Protein AF-A0A352Q6V9-F1 (afdb_monomer)

pLDDT: mean 79.34, std 22.6, range [35.53, 98.69]

Structure (mmCIF, N/CA/C/O backbone):
data_AF-A0A352Q6V9-F1
#
_entry.id   AF-A0A352Q6V9-F1
#
loop_
_atom_site.group_PDB
_atom_site.id
_atom_site.type_symbol
_atom_site.label_atom_id
_atom_site.label_alt_id
_atom_site.label_comp_id
_atom_site.label_asym_id
_atom_site.label_entity_id
_atom_site.label_seq_id
_atom_site.pdbx_PDB_ins_code
_atom_site.Cartn_x
_atom_site.Cartn_y
_atom_site.Cartn_z
_atom_site.occupancy
_atom_site.B_iso_or_equiv
_atom_site.auth_seq_id
_atom_site.auth_comp_id
_atom_site.auth_asym_id
_atom_site.auth_atom_id
_atom_site.pdbx_PDB_model_num
ATOM 1 N N . MET A 1 1 ? 81.976 0.321 23.998 1.00 36.03 1 MET A N 1
ATOM 2 C CA . MET A 1 1 ? 81.593 1.748 23.867 1.00 36.03 1 MET A CA 1
ATOM 3 C C . MET A 1 1 ? 81.139 1.973 22.433 1.00 36.03 1 MET A C 1
ATOM 5 O O . MET A 1 1 ? 81.875 1.582 21.551 1.00 36.03 1 MET A O 1
ATOM 9 N N . SER A 1 2 ? 79.978 2.522 22.098 1.00 38.28 2 SER A N 1
ATOM 10 C CA . SER A 1 2 ? 78.849 3.008 22.889 1.00 38.28 2 SER A CA 1
ATOM 11 C C . SER A 1 2 ? 77.651 3.134 21.937 1.00 38.28 2 SER A C 1
ATOM 13 O O . SER A 1 2 ? 77.788 3.653 20.833 1.00 38.28 2 SER A O 1
ATOM 15 N N . ARG A 1 3 ? 76.483 2.669 22.390 1.00 48.47 3 ARG A N 1
ATOM 16 C CA . ARG A 1 3 ? 75.165 3.081 21.906 1.00 48.47 3 ARG A CA 1
ATOM 17 C C . ARG A 1 3 ? 74.875 4.433 22.556 1.00 48.47 3 ARG A C 1
ATOM 19 O O . ARG A 1 3 ? 74.688 4.448 23.768 1.00 48.47 3 ARG A O 1
ATOM 26 N N . ARG A 1 4 ? 74.846 5.524 21.786 1.00 50.25 4 ARG A N 1
ATOM 27 C CA . ARG A 1 4 ? 74.126 6.790 22.060 1.00 50.25 4 ARG A CA 1
ATOM 28 C C . ARG A 1 4 ? 74.668 7.870 21.134 1.00 50.25 4 ARG A C 1
ATOM 30 O O . ARG A 1 4 ? 75.854 8.169 21.205 1.00 50.25 4 ARG A O 1
ATOM 37 N N . THR A 1 5 ? 73.762 8.452 20.351 1.00 43.12 5 THR A N 1
ATOM 38 C CA . THR A 1 5 ? 73.758 9.812 19.772 1.00 43.12 5 THR A CA 1
ATOM 39 C C . THR A 1 5 ? 73.339 9.731 18.310 1.00 43.12 5 THR A C 1
ATOM 41 O O . THR A 1 5 ? 74.173 9.504 17.451 1.00 43.12 5 THR A O 1
ATOM 44 N N . ILE A 1 6 ? 72.032 9.835 18.066 1.00 41.12 6 ILE A N 1
ATOM 45 C CA . ILE A 1 6 ? 71.367 10.670 17.045 1.00 41.12 6 ILE A CA 1
ATOM 46 C C . ILE A 1 6 ? 69.868 10.527 17.364 1.00 41.12 6 ILE A C 1
ATOM 48 O O . ILE A 1 6 ? 69.114 9.757 16.787 1.00 41.12 6 ILE A O 1
ATOM 52 N N . MET A 1 7 ? 69.474 11.189 18.447 1.00 42.22 7 MET A N 1
ATOM 53 C CA . MET A 1 7 ? 68.083 11.455 18.805 1.00 42.22 7 MET A CA 1
ATOM 54 C C . MET A 1 7 ? 68.130 12.809 19.502 1.00 42.22 7 MET A C 1
ATOM 56 O O . MET A 1 7 ? 68.281 12.886 20.718 1.00 42.22 7 MET A O 1
ATOM 60 N N . ARG A 1 8 ? 68.218 13.860 18.678 1.00 37.97 8 ARG A N 1
ATOM 61 C CA . ARG A 1 8 ? 68.018 15.282 19.005 1.00 37.97 8 ARG A CA 1
ATOM 62 C C . ARG A 1 8 ? 68.275 16.113 17.748 1.00 37.97 8 ARG A C 1
ATOM 64 O O . ARG A 1 8 ? 69.380 16.581 17.510 1.00 37.97 8 ARG A O 1
ATOM 71 N N . GLY A 1 9 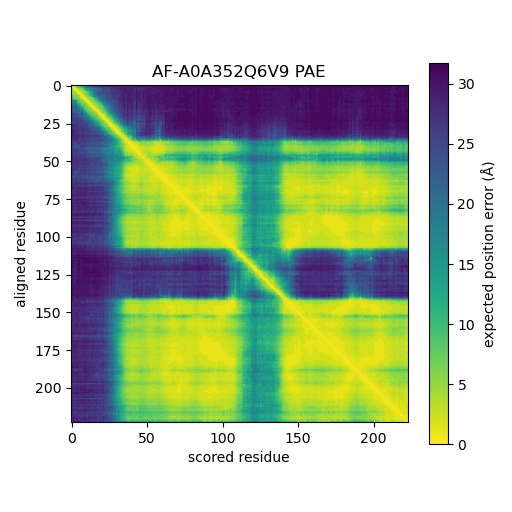? 67.236 16.263 16.939 1.00 37.53 9 GLY A N 1
ATOM 72 C CA . GLY A 1 9 ? 67.223 17.195 15.820 1.00 37.53 9 GLY A CA 1
ATOM 73 C C . GLY A 1 9 ? 65.832 17.274 15.208 1.00 37.53 9 GLY A C 1
ATOM 74 O O . GLY A 1 9 ? 65.497 16.445 14.376 1.00 37.53 9 GLY A O 1
ATOM 75 N N . GLY A 1 10 ? 65.039 18.261 15.634 1.00 39.72 10 GLY A N 1
ATOM 76 C CA . GLY A 1 10 ? 63.943 18.789 14.814 1.00 39.72 10 GLY A CA 1
ATOM 77 C C . GLY A 1 10 ? 62.522 18.356 15.168 1.00 39.72 10 GLY A C 1
ATOM 78 O O . GLY A 1 10 ? 61.812 17.809 14.335 1.00 39.72 10 GLY A O 1
ATOM 79 N N . LEU A 1 11 ? 62.069 18.680 16.377 1.00 42.47 11 LEU A N 1
ATOM 80 C CA . LEU A 1 11 ? 60.650 18.770 16.719 1.00 42.47 11 LEU A CA 1
ATOM 81 C C . LEU A 1 11 ? 60.055 20.027 16.036 1.00 42.47 11 LEU A C 1
ATOM 83 O O . LEU A 1 11 ? 59.968 21.068 16.677 1.00 42.47 11 LEU A O 1
ATOM 87 N N . ALA A 1 12 ? 59.754 19.986 14.727 1.00 42.16 12 ALA A N 1
ATOM 88 C CA . ALA A 1 12 ? 59.210 21.159 14.011 1.00 42.16 12 ALA A CA 1
ATOM 89 C C . ALA A 1 12 ? 58.399 20.885 12.718 1.00 42.16 12 ALA A C 1
ATOM 91 O O . ALA A 1 12 ? 58.269 21.793 11.904 1.00 42.16 12 ALA A O 1
ATOM 92 N N . SER A 1 13 ? 57.812 19.695 12.518 1.00 38.69 13 SER A N 1
ATOM 93 C CA . SER A 1 13 ? 56.973 19.439 11.322 1.00 38.69 13 SER A CA 1
ATOM 94 C C . SER A 1 13 ? 55.780 18.507 11.576 1.00 38.69 13 SER A C 1
ATOM 96 O O . SER A 1 13 ? 55.512 17.614 10.781 1.00 38.69 13 SER A O 1
ATOM 98 N N . ALA A 1 14 ? 55.058 18.680 12.686 1.00 39.16 14 ALA A N 1
ATOM 99 C CA . ALA A 1 14 ? 53.859 17.884 12.999 1.00 39.16 14 ALA A CA 1
ATOM 100 C C . ALA A 1 14 ? 52.54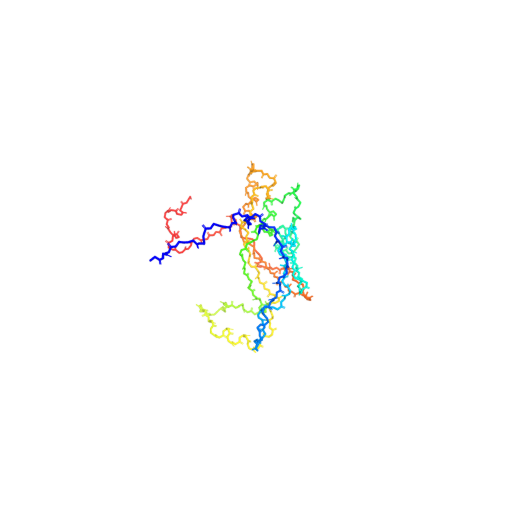1 18.678 12.897 1.00 39.16 14 ALA A C 1
ATOM 102 O O . ALA A 1 14 ? 51.534 18.262 13.458 1.00 39.16 14 ALA A O 1
ATOM 103 N N . ALA A 1 15 ? 52.529 19.815 12.190 1.00 37.78 15 ALA A N 1
ATOM 104 C CA . ALA A 1 15 ? 51.354 20.692 12.106 1.00 37.78 15 ALA A CA 1
ATOM 105 C C . ALA A 1 15 ? 50.881 21.020 10.676 1.00 37.78 15 ALA A C 1
ATOM 107 O O . ALA A 1 15 ? 50.011 21.869 10.518 1.00 37.78 15 ALA A O 1
ATOM 108 N N . THR A 1 16 ? 51.388 20.345 9.634 1.00 38.97 16 THR A N 1
ATOM 109 C CA . THR A 1 16 ? 51.028 20.682 8.236 1.00 38.97 16 THR A CA 1
ATOM 110 C C . THR A 1 16 ? 50.460 19.527 7.409 1.00 38.97 16 THR A C 1
ATOM 112 O O . THR A 1 16 ? 50.255 19.691 6.215 1.00 38.97 16 THR A O 1
ATOM 115 N N . PHE A 1 17 ? 50.148 18.373 8.010 1.00 36.56 17 PHE A N 1
ATOM 116 C CA . PHE A 1 17 ? 49.581 17.232 7.266 1.00 36.56 17 PHE A CA 1
ATOM 117 C C . PHE A 1 17 ? 48.063 17.034 7.403 1.00 36.56 17 PHE A C 1
ATOM 119 O O . PHE A 1 17 ? 47.526 16.108 6.808 1.00 36.56 17 PHE A O 1
ATOM 126 N N . PHE A 1 18 ? 47.347 17.922 8.102 1.00 38.81 18 PHE A N 1
ATOM 127 C CA . PHE A 1 18 ? 45.874 17.900 8.144 1.00 38.81 18 PHE A CA 1
ATOM 128 C C . PHE A 1 18 ? 45.197 18.845 7.135 1.00 38.81 18 PHE A C 1
ATOM 130 O O . PHE A 1 18 ? 43.983 19.016 7.173 1.00 38.81 18 PHE A O 1
ATOM 137 N N . ALA A 1 19 ? 45.953 19.428 6.200 1.00 43.72 19 ALA A N 1
ATOM 138 C CA . ALA A 1 19 ? 45.426 20.325 5.172 1.00 43.72 19 ALA A CA 1
ATOM 139 C C . ALA A 1 19 ? 45.994 19.984 3.784 1.00 43.72 19 ALA A C 1
ATOM 141 O O . ALA A 1 19 ? 46.747 20.752 3.195 1.00 43.72 19 ALA A O 1
ATOM 142 N N . ALA A 1 20 ? 45.640 18.808 3.267 1.00 35.97 20 ALA A N 1
ATOM 143 C CA . ALA A 1 20 ? 45.712 18.511 1.839 1.00 35.97 20 ALA A CA 1
ATOM 144 C C . ALA A 1 20 ? 44.618 17.497 1.486 1.00 35.97 20 ALA A C 1
ATOM 146 O O . ALA A 1 20 ? 44.856 16.310 1.283 1.00 35.97 20 ALA A O 1
ATOM 147 N N . SER A 1 21 ? 43.384 17.990 1.439 1.00 46.38 21 SER A N 1
ATOM 148 C CA . SER A 1 21 ? 42.348 17.433 0.581 1.00 46.38 21 SER A CA 1
ATOM 149 C C . SER A 1 21 ? 42.869 17.444 -0.858 1.00 46.38 21 SER A C 1
ATOM 151 O O . SER A 1 21 ? 42.924 18.507 -1.476 1.00 46.38 21 SER A O 1
ATOM 153 N N . ASN A 1 22 ? 43.274 16.288 -1.380 1.00 35.53 22 ASN A N 1
ATOM 154 C CA . ASN A 1 22 ? 43.480 16.117 -2.812 1.00 35.53 22 ASN A CA 1
ATOM 155 C C . ASN A 1 22 ? 42.331 15.253 -3.359 1.00 35.53 22 ASN A C 1
ATOM 157 O O . ASN A 1 22 ? 42.179 14.112 -2.915 1.00 35.53 22 ASN A O 1
ATOM 161 N N . PRO A 1 23 ? 41.487 15.783 -4.262 1.00 49.66 23 PRO A N 1
ATOM 162 C CA . PRO A 1 23 ? 40.476 14.999 -4.951 1.00 49.66 23 PRO A CA 1
ATOM 163 C C . PRO A 1 23 ? 41.143 14.146 -6.044 1.00 49.66 23 PRO A C 1
ATOM 165 O O . PRO A 1 23 ? 42.247 14.442 -6.491 1.00 49.66 23 PRO A O 1
ATOM 168 N N . ALA A 1 24 ? 40.430 13.118 -6.500 1.00 45.59 24 ALA A N 1
ATOM 169 C CA . ALA A 1 24 ? 40.740 12.292 -7.669 1.00 45.59 24 ALA A CA 1
ATOM 170 C C . ALA A 1 24 ? 41.883 11.264 -7.534 1.00 45.59 24 ALA A C 1
ATOM 172 O O . ALA A 1 24 ? 43.005 11.489 -7.969 1.00 45.59 24 ALA A O 1
ATOM 173 N N . ILE A 1 25 ? 41.513 10.049 -7.112 1.00 40.66 25 ILE A N 1
ATOM 174 C CA . ILE A 1 25 ? 41.776 8.844 -7.918 1.00 40.66 25 ILE A CA 1
ATOM 175 C C . ILE A 1 25 ? 40.479 8.022 -7.942 1.00 40.66 25 ILE A C 1
ATOM 177 O O . ILE A 1 25 ? 40.333 7.018 -7.252 1.00 40.66 25 ILE A O 1
ATOM 181 N N . ALA A 1 26 ? 39.513 8.462 -8.751 1.00 45.88 26 ALA A N 1
ATOM 182 C CA . ALA A 1 26 ? 38.504 7.571 -9.322 1.00 45.88 26 ALA A CA 1
ATOM 183 C C . ALA A 1 26 ? 39.179 6.792 -10.466 1.00 45.88 26 ALA A C 1
ATOM 185 O O . ALA A 1 26 ? 38.966 7.045 -11.645 1.00 45.88 26 ALA A O 1
ATOM 186 N N . GLY A 1 27 ? 40.114 5.919 -10.102 1.00 42.06 27 GLY A N 1
ATOM 187 C CA . GLY A 1 27 ? 40.795 5.010 -11.014 1.00 42.06 27 GLY A CA 1
ATOM 188 C C . GLY A 1 27 ? 40.267 3.612 -10.763 1.00 42.06 27 GLY A C 1
ATOM 189 O O . GLY A 1 27 ? 40.911 2.834 -10.064 1.00 42.06 27 GLY A O 1
ATOM 190 N N . GLY A 1 28 ? 39.069 3.320 -11.272 1.00 43.66 28 GLY A N 1
ATOM 191 C CA . GLY A 1 28 ? 38.490 1.983 -11.203 1.00 43.66 28 GLY A CA 1
ATOM 192 C C . GLY A 1 28 ? 39.448 0.959 -11.811 1.00 43.66 28 GLY A C 1
ATOM 193 O O . GLY A 1 28 ? 39.923 1.120 -12.938 1.00 43.66 28 GLY A O 1
ATOM 194 N N . PHE A 1 29 ? 39.752 -0.095 -11.057 1.00 43.00 29 PHE A N 1
ATOM 195 C CA . PHE A 1 29 ? 40.425 -1.277 -11.581 1.00 43.00 29 PHE A CA 1
ATOM 196 C C . PHE A 1 29 ? 39.561 -1.861 -12.709 1.00 43.00 29 PHE A C 1
ATOM 198 O O . PHE A 1 29 ? 38.501 -2.420 -12.446 1.00 43.00 29 PHE A O 1
ATOM 205 N N . LYS A 1 30 ? 40.002 -1.753 -13.970 1.00 43.84 30 LYS A N 1
ATOM 206 C CA . LYS A 1 30 ? 39.371 -2.479 -15.082 1.00 43.84 30 LYS A CA 1
ATOM 207 C C . LYS A 1 30 ? 39.816 -3.938 -15.031 1.00 43.84 30 LYS A C 1
ATOM 209 O O . LYS A 1 30 ? 40.848 -4.306 -15.595 1.00 43.84 30 LYS A O 1
ATOM 214 N N . TRP A 1 31 ? 39.052 -4.760 -14.317 1.00 46.41 31 TRP A N 1
ATOM 215 C CA . TRP A 1 31 ? 39.189 -6.210 -14.367 1.00 46.41 31 TRP A CA 1
ATOM 216 C C . TRP A 1 31 ? 38.722 -6.679 -15.747 1.00 46.41 31 TRP A C 1
ATOM 218 O O . TRP A 1 31 ? 37.568 -6.503 -16.120 1.00 46.41 31 TRP A O 1
ATOM 228 N N . ARG A 1 32 ? 39.632 -7.216 -16.562 1.00 49.28 32 ARG A N 1
ATOM 229 C CA . ARG A 1 32 ? 39.307 -7.696 -17.911 1.00 49.28 32 ARG A CA 1
ATOM 230 C C . ARG A 1 32 ? 38.830 -9.148 -17.815 1.00 49.28 32 ARG A C 1
ATOM 232 O O . ARG A 1 32 ? 39.555 -10.071 -18.179 1.00 49.28 32 ARG A O 1
ATOM 239 N N . GLY A 1 33 ? 37.643 -9.333 -17.242 1.00 54.97 33 GLY A N 1
ATOM 240 C CA . GLY A 1 33 ? 36.939 -10.611 -17.197 1.00 54.97 33 GLY A CA 1
ATOM 241 C C . GLY A 1 33 ? 36.168 -10.847 -18.494 1.00 54.97 33 GLY A C 1
ATOM 242 O O . GLY A 1 33 ? 35.494 -9.956 -18.998 1.00 54.97 33 GLY A O 1
ATOM 243 N N . PHE A 1 34 ? 36.265 -12.049 -19.061 1.00 56.69 34 PHE A N 1
ATOM 244 C CA . PHE A 1 34 ? 35.364 -12.486 -20.127 1.00 56.69 34 PHE A CA 1
ATOM 245 C C . PHE A 1 34 ? 34.027 -12.910 -19.499 1.00 56.69 34 PHE A C 1
ATOM 247 O O . PHE A 1 34 ? 33.820 -14.078 -19.181 1.00 56.69 34 PHE A O 1
ATOM 254 N N . GLY A 1 35 ? 33.143 -11.938 -19.289 1.00 64.56 35 GLY A N 1
ATOM 255 C CA . GLY A 1 35 ? 31.769 -12.085 -18.804 1.00 64.56 35 GLY A CA 1
ATOM 256 C C . GLY A 1 35 ? 31.119 -10.702 -18.789 1.00 64.56 35 GLY A C 1
ATOM 257 O O . GLY A 1 35 ? 31.822 -9.721 -18.580 1.00 64.56 35 GLY A O 1
ATOM 258 N N . LYS A 1 36 ? 29.818 -10.585 -19.080 1.00 69.25 36 LYS A N 1
ATOM 259 C CA . LYS A 1 36 ? 29.130 -9.297 -18.895 1.00 69.25 36 LYS A CA 1
ATOM 260 C C . LYS A 1 36 ? 29.150 -8.967 -17.403 1.00 69.25 36 LYS A C 1
ATOM 262 O O . LYS A 1 36 ? 28.775 -9.828 -16.605 1.00 69.25 36 LYS A O 1
ATOM 267 N N . ASP A 1 37 ? 29.593 -7.768 -17.049 1.00 81.25 37 ASP A N 1
ATOM 268 C CA . ASP A 1 37 ? 29.528 -7.296 -15.672 1.00 81.25 37 ASP A CA 1
ATOM 269 C C . ASP A 1 37 ? 28.057 -7.266 -15.226 1.00 81.25 37 ASP A C 1
ATOM 271 O O . ASP A 1 37 ? 27.170 -6.874 -15.982 1.00 81.25 37 ASP A O 1
ATOM 275 N N . LEU A 1 38 ? 27.775 -7.737 -14.007 1.00 87.44 38 LEU A N 1
ATOM 276 C CA . LEU A 1 38 ? 26.414 -7.700 -13.447 1.00 87.44 38 LEU A CA 1
ATOM 277 C C . LEU A 1 38 ? 25.974 -6.269 -13.093 1.00 87.44 38 LEU A C 1
ATOM 279 O O . LEU A 1 38 ? 24.793 -6.033 -12.853 1.00 87.44 38 LEU A O 1
ATOM 283 N N . ILE A 1 39 ? 26.927 -5.337 -13.032 1.00 88.25 39 ILE A N 1
ATOM 284 C CA . ILE A 1 39 ? 26.734 -3.922 -12.725 1.00 88.25 39 ILE A CA 1
ATOM 285 C C . ILE A 1 39 ? 27.337 -3.136 -13.889 1.00 88.25 39 ILE A C 1
ATOM 287 O O . ILE A 1 39 ? 28.557 -3.079 -14.012 1.00 88.25 39 ILE A O 1
ATOM 291 N N . ASP A 1 40 ? 26.481 -2.567 -14.734 1.00 89.38 40 ASP A N 1
ATOM 292 C CA . ASP A 1 40 ? 26.871 -1.903 -15.988 1.00 89.38 40 ASP A CA 1
ATOM 293 C C . ASP A 1 40 ? 26.078 -0.596 -16.187 1.00 89.38 40 ASP A C 1
ATOM 295 O O . ASP A 1 40 ? 25.487 -0.362 -17.235 1.00 89.38 40 ASP A O 1
ATOM 299 N N . PHE A 1 41 ? 25.982 0.217 -15.128 1.00 91.88 41 PHE A N 1
ATOM 300 C CA . PHE A 1 41 ? 25.326 1.529 -15.144 1.00 91.88 41 PHE A CA 1
ATOM 301 C C . PHE A 1 41 ? 26.210 2.595 -14.493 1.00 91.88 41 PHE A C 1
ATOM 303 O O . PHE A 1 41 ? 27.036 2.268 -13.631 1.00 91.88 41 PHE A O 1
ATOM 310 N N . GLU A 1 42 ? 26.012 3.863 -14.854 1.00 91.12 42 GLU A N 1
ATOM 311 C CA . GLU A 1 42 ? 26.758 4.979 -14.262 1.00 91.12 42 GLU A CA 1
ATOM 312 C C . GLU A 1 42 ? 26.322 5.219 -12.799 1.00 91.12 42 GLU A C 1
ATOM 314 O O . GLU A 1 42 ? 25.145 5.513 -12.551 1.00 91.12 42 GLU A O 1
ATOM 319 N N . PRO A 1 43 ? 27.224 5.111 -11.801 1.00 91.06 43 PRO A N 1
ATOM 320 C CA . PRO A 1 43 ? 26.868 5.286 -10.394 1.00 91.06 43 PRO A CA 1
ATOM 321 C C . PRO A 1 43 ? 26.418 6.713 -10.054 1.00 91.06 43 PRO A C 1
ATOM 323 O O . PRO A 1 43 ? 27.032 7.697 -10.457 1.00 91.06 43 PRO A O 1
ATOM 326 N N . VAL A 1 44 ? 25.402 6.837 -9.197 1.00 91.38 44 VAL A N 1
ATOM 327 C CA . VAL A 1 44 ? 24.905 8.141 -8.732 1.00 91.38 44 VAL A CA 1
ATOM 328 C C . VAL A 1 44 ? 25.719 8.643 -7.527 1.00 91.38 44 VAL A C 1
ATOM 330 O O . VAL A 1 44 ? 25.827 7.928 -6.526 1.00 91.38 44 VAL A O 1
ATOM 333 N N . PRO A 1 45 ? 26.258 9.879 -7.546 1.00 88.69 45 PRO A N 1
ATOM 334 C CA . PRO A 1 45 ? 26.940 10.453 -6.389 1.00 88.69 45 PRO A CA 1
ATOM 335 C C . PRO A 1 45 ? 25.986 10.723 -5.217 1.00 88.69 45 PRO A C 1
ATOM 337 O O . PRO A 1 45 ? 24.961 11.381 -5.378 1.00 88.69 45 PRO A O 1
ATOM 340 N N . VAL A 1 46 ? 26.377 10.326 -4.000 1.00 84.88 46 VAL A N 1
ATOM 341 C CA . VAL A 1 46 ? 25.585 10.554 -2.770 1.00 84.88 46 VAL A CA 1
ATOM 342 C C . VAL A 1 46 ? 25.246 12.035 -2.562 1.00 84.88 46 VAL A C 1
ATOM 344 O O . VAL A 1 46 ? 24.139 12.365 -2.150 1.00 84.88 46 VAL A O 1
ATOM 347 N N . ALA A 1 47 ? 26.176 12.940 -2.885 1.00 82.31 47 ALA A N 1
ATOM 348 C CA . ALA A 1 47 ? 25.985 14.384 -2.733 1.00 82.31 47 ALA A CA 1
ATOM 349 C C . ALA A 1 47 ? 24.793 14.939 -3.538 1.00 82.31 47 ALA A C 1
ATOM 351 O O . ALA A 1 47 ? 24.268 15.999 -3.193 1.00 82.31 47 ALA A O 1
ATOM 352 N N . SER A 1 48 ? 24.356 14.227 -4.579 1.00 80.06 48 SER A N 1
ATOM 353 C CA . SER A 1 48 ? 23.228 14.619 -5.422 1.00 80.06 48 SER A CA 1
ATOM 354 C C . SER A 1 48 ? 21.866 14.320 -4.772 1.00 80.06 48 SER A C 1
ATOM 356 O O . SER A 1 48 ? 20.878 14.962 -5.113 1.00 80.06 48 SER A O 1
ATOM 358 N N . GLY A 1 49 ? 21.787 13.392 -3.810 1.00 78.12 49 GLY A N 1
ATOM 359 C CA . GLY A 1 49 ? 20.533 12.833 -3.282 1.00 78.12 49 GLY A CA 1
ATOM 360 C C . GLY A 1 49 ? 19.946 13.521 -2.042 1.00 78.12 49 GLY A C 1
ATOM 361 O O . GLY A 1 49 ? 19.620 12.833 -1.083 1.00 78.12 49 GLY A O 1
ATOM 362 N N . ASN A 1 50 ? 19.810 14.853 -2.032 1.00 81.38 50 ASN A N 1
ATOM 363 C CA . ASN A 1 50 ? 19.252 15.600 -0.881 1.00 81.38 50 ASN A CA 1
ATOM 364 C C . ASN A 1 50 ? 17.844 16.185 -1.120 1.00 81.38 50 ASN A C 1
ATOM 366 O O . ASN A 1 50 ? 17.339 16.947 -0.295 1.00 81.38 50 ASN A O 1
ATOM 370 N N . GLY A 1 51 ? 17.229 15.892 -2.268 1.00 84.94 51 GLY A N 1
ATOM 371 C CA . GLY A 1 51 ? 15.908 16.401 -2.642 1.00 84.94 51 GLY A CA 1
ATOM 372 C C . GLY A 1 51 ? 14.750 15.485 -2.219 1.00 84.94 51 GLY A C 1
ATOM 373 O O . GLY A 1 51 ? 14.975 14.350 -1.809 1.00 84.94 51 GLY A O 1
ATOM 374 N N . PRO A 1 52 ? 13.494 15.951 -2.363 1.00 84.62 52 PRO A N 1
ATOM 375 C CA . PRO A 1 52 ? 12.295 15.144 -2.101 1.00 84.62 52 PRO A CA 1
ATOM 376 C C . PRO A 1 52 ? 12.029 14.086 -3.185 1.00 84.62 52 PRO A C 1
ATOM 378 O O . PRO A 1 52 ? 11.140 13.256 -3.027 1.00 84.62 52 PRO A O 1
ATOM 381 N N . VAL A 1 53 ? 12.772 14.140 -4.294 1.00 87.25 53 VAL A N 1
ATOM 382 C CA . VAL A 1 53 ? 12.689 13.204 -5.417 1.00 87.25 53 VAL A CA 1
ATOM 383 C C . VAL A 1 53 ? 13.966 12.367 -5.486 1.00 87.25 53 VAL A C 1
ATOM 385 O O . VAL A 1 53 ? 15.044 12.885 -5.170 1.00 87.25 53 VAL A O 1
ATOM 388 N N . PRO A 1 54 ? 13.879 11.095 -5.906 1.00 88.75 54 PRO A N 1
ATOM 389 C CA . PRO A 1 54 ? 15.061 10.265 -6.065 1.00 88.75 54 PRO A CA 1
ATOM 390 C C . PRO A 1 54 ? 15.956 10.816 -7.180 1.00 88.75 54 PRO A C 1
ATOM 392 O O . PRO A 1 54 ? 15.478 11.197 -8.249 1.00 88.75 54 PRO A O 1
ATOM 395 N N . VAL A 1 55 ? 17.267 10.820 -6.938 1.00 91.19 55 VAL A N 1
ATOM 396 C CA . VAL A 1 55 ? 18.263 10.990 -8.000 1.00 91.19 55 VAL A CA 1
ATOM 397 C C . VAL A 1 55 ? 18.673 9.604 -8.472 1.00 91.19 55 VAL A C 1
ATOM 399 O O . VAL A 1 55 ? 19.148 8.794 -7.676 1.00 91.19 55 VAL A O 1
ATOM 402 N N . ILE A 1 56 ? 18.467 9.339 -9.758 1.00 92.19 56 ILE A N 1
ATOM 403 C CA . ILE A 1 56 ? 18.779 8.067 -10.412 1.00 92.19 56 ILE A CA 1
ATOM 404 C C . ILE A 1 56 ? 19.858 8.272 -11.479 1.00 92.19 56 ILE A C 1
ATOM 406 O O . ILE A 1 56 ? 20.183 9.405 -11.830 1.00 92.19 56 ILE A O 1
ATOM 410 N N . SER A 1 57 ? 20.446 7.175 -11.952 1.00 93.31 57 SER A N 1
ATOM 411 C CA . SER A 1 57 ? 21.418 7.207 -13.046 1.00 93.31 57 SER A CA 1
ATOM 412 C C . SER A 1 57 ? 20.748 7.666 -14.343 1.00 93.31 57 SER A C 1
ATOM 414 O O . SER A 1 57 ? 19.571 7.378 -14.555 1.00 93.31 57 SER A O 1
ATOM 416 N N . GLU A 1 58 ? 21.497 8.344 -15.215 1.00 91.00 58 GLU A N 1
ATOM 417 C CA . GLU A 1 58 ? 21.015 8.780 -16.536 1.00 91.00 58 GLU A CA 1
ATOM 418 C C . GLU A 1 58 ? 20.642 7.599 -17.451 1.00 91.00 58 GLU A C 1
ATOM 420 O O . GLU A 1 58 ? 19.909 7.780 -18.421 1.00 91.00 58 GLU A O 1
ATOM 425 N N . ASP A 1 59 ? 21.087 6.385 -17.109 1.00 94.69 59 ASP A N 1
ATOM 426 C CA . ASP A 1 59 ? 20.745 5.143 -17.810 1.00 94.69 59 ASP A CA 1
ATOM 427 C C . ASP A 1 59 ? 19.315 4.645 -17.515 1.00 94.69 59 ASP A C 1
ATOM 429 O O . ASP A 1 59 ? 18.860 3.676 -18.128 1.00 94.69 59 ASP A O 1
ATOM 433 N N . TYR A 1 60 ? 18.607 5.264 -16.561 1.00 93.56 60 TYR A N 1
ATOM 434 C CA . TYR A 1 60 ? 17.307 4.805 -16.071 1.00 93.56 60 TYR A CA 1
ATOM 435 C C . TYR A 1 60 ? 16.245 5.906 -16.079 1.00 93.56 60 TYR A C 1
ATOM 437 O O . TYR A 1 60 ? 16.523 7.101 -16.001 1.00 93.56 60 TYR A O 1
ATOM 445 N N . GLU A 1 61 ? 14.992 5.462 -16.072 1.00 92.25 61 GLU A N 1
ATOM 446 C CA . GLU A 1 61 ? 13.814 6.271 -15.779 1.00 92.25 61 GLU A CA 1
ATOM 447 C C . GLU A 1 61 ? 13.059 5.681 -14.583 1.00 92.25 61 GLU A C 1
ATOM 449 O O . GLU A 1 61 ? 13.222 4.507 -14.238 1.00 92.25 61 GLU A O 1
ATOM 454 N N . TYR A 1 62 ? 12.230 6.495 -13.932 1.00 93.25 62 TYR A N 1
ATOM 455 C CA . TYR A 1 62 ? 11.330 6.023 -12.886 1.00 93.25 62 TYR A CA 1
ATOM 456 C C . TYR A 1 62 ? 9.923 6.569 -13.100 1.00 93.25 62 TYR A C 1
ATOM 458 O O . TYR A 1 62 ? 9.727 7.651 -13.653 1.00 93.25 62 TYR A O 1
ATOM 466 N N . GLN A 1 63 ? 8.945 5.820 -12.601 1.00 93.62 63 GLN A N 1
ATOM 467 C CA . GLN A 1 63 ? 7.541 6.193 -12.600 1.00 93.62 63 GLN A CA 1
ATOM 468 C C . GLN A 1 63 ? 6.987 6.029 -11.182 1.00 93.62 63 GLN A C 1
ATOM 470 O O . GLN A 1 63 ? 7.247 5.028 -10.515 1.00 93.62 63 GLN A O 1
ATOM 475 N N . VAL A 1 64 ? 6.197 7.002 -10.729 1.00 93.44 64 VAL A N 1
ATOM 476 C CA . VAL A 1 64 ? 5.363 6.851 -9.532 1.00 93.44 64 VAL A CA 1
ATOM 477 C C . VAL A 1 64 ? 4.130 6.030 -9.910 1.00 93.44 64 VAL A C 1
ATOM 479 O O . VAL A 1 64 ? 3.430 6.381 -10.857 1.00 93.44 64 VAL A O 1
ATOM 482 N N . LEU A 1 65 ? 3.899 4.921 -9.206 1.00 93.94 65 LEU A N 1
ATOM 483 C CA . LEU A 1 65 ? 2.903 3.926 -9.609 1.00 93.94 65 LEU A CA 1
ATOM 484 C C . LEU A 1 65 ? 1.592 3.993 -8.817 1.00 93.94 65 LEU A C 1
ATOM 486 O O . LEU A 1 65 ? 0.542 4.080 -9.436 1.00 93.94 65 LEU A O 1
ATOM 490 N N . ILE A 1 66 ? 1.660 3.911 -7.485 1.00 95.25 66 ILE A N 1
ATOM 491 C CA . ILE A 1 66 ? 0.494 3.855 -6.583 1.00 95.25 66 ILE A CA 1
ATOM 492 C C . ILE A 1 66 ? 0.776 4.610 -5.268 1.00 95.25 66 ILE A C 1
ATOM 494 O O . ILE A 1 66 ? 1.025 3.982 -4.244 1.00 95.25 66 ILE A O 1
ATOM 498 N N . PRO A 1 67 ? 0.869 5.950 -5.262 1.00 95.44 67 PRO A N 1
ATOM 499 C CA . PRO A 1 67 ? 1.088 6.726 -4.041 1.00 95.44 67 PRO A CA 1
ATOM 500 C C . PRO A 1 67 ? -0.057 6.576 -3.024 1.00 95.44 67 PRO A C 1
ATOM 502 O O . PRO A 1 67 ? -1.168 6.161 -3.341 1.00 95.44 67 PRO A O 1
ATOM 505 N N . TRP A 1 68 ? 0.208 6.956 -1.769 1.00 96.44 68 TRP A N 1
ATOM 506 C CA . TRP A 1 68 ? -0.837 7.046 -0.744 1.00 96.44 68 TRP A CA 1
ATOM 507 C C . TRP A 1 68 ? -1.978 7.955 -1.212 1.00 96.44 68 TRP A C 1
ATOM 509 O O . TRP A 1 68 ? -1.727 9.077 -1.647 1.00 96.44 68 TRP A O 1
ATOM 519 N N . GLY A 1 69 ? -3.216 7.484 -1.056 1.00 96.69 69 GLY A N 1
ATOM 520 C CA . GLY A 1 69 ? -4.410 8.228 -1.441 1.00 96.69 69 GLY A CA 1
ATOM 521 C C . GLY A 1 69 ? -4.879 7.951 -2.865 1.00 96.69 69 GLY A C 1
ATOM 522 O O . GLY A 1 69 ? -6.001 8.336 -3.188 1.00 96.69 69 GLY A O 1
ATOM 523 N N . ASP A 1 70 ? -4.105 7.238 -3.689 1.00 97.56 70 ASP A N 1
ATOM 524 C CA . ASP A 1 70 ? -4.646 6.666 -4.923 1.00 97.56 70 ASP A CA 1
ATOM 525 C C . ASP A 1 70 ? -5.837 5.759 -4.601 1.00 97.56 70 ASP A C 1
ATOM 527 O O . ASP A 1 70 ? -5.865 5.137 -3.533 1.00 97.56 70 ASP A O 1
ATOM 531 N N . PRO A 1 71 ? -6.832 5.658 -5.489 1.00 97.75 71 PRO A N 1
ATOM 532 C CA . PRO A 1 71 ? -7.943 4.760 -5.254 1.00 97.75 71 PRO A CA 1
ATOM 533 C C . PRO A 1 71 ? -7.460 3.299 -5.297 1.00 97.75 71 PRO A C 1
ATOM 535 O O . PRO A 1 71 ? -6.533 2.936 -6.027 1.00 97.75 71 PRO A O 1
ATOM 538 N N . LEU A 1 72 ? -8.088 2.437 -4.497 1.00 97.62 72 LEU A N 1
ATOM 539 C CA . LEU A 1 72 ? -7.831 0.995 -4.531 1.00 97.62 72 LEU A CA 1
ATOM 540 C C . LEU A 1 72 ? -8.176 0.399 -5.903 1.00 97.62 72 LEU A C 1
ATOM 542 O O . LEU A 1 72 ? -7.503 -0.523 -6.354 1.00 97.62 72 LEU A O 1
ATOM 546 N N . GLU A 1 73 ? -9.230 0.928 -6.519 1.00 96.06 73 GLU A N 1
ATOM 547 C CA . GLU A 1 73 ? -9.765 0.532 -7.817 1.00 96.06 73 GLU A CA 1
ATOM 548 C C . GLU A 1 73 ? -9.979 1.774 -8.693 1.00 96.06 73 GLU A C 1
ATOM 550 O O . GLU A 1 73 ? -10.408 2.815 -8.178 1.00 96.06 73 GLU A O 1
ATOM 555 N N . PRO A 1 74 ? -9.744 1.705 -10.016 1.00 94.88 74 PRO A N 1
ATOM 556 C CA . PRO A 1 74 ? -9.928 2.850 -10.898 1.00 94.88 74 PRO A CA 1
ATOM 557 C C . PRO A 1 74 ? -11.329 3.473 -10.779 1.00 94.88 74 PRO A C 1
ATOM 559 O O . PRO A 1 74 ? -12.345 2.802 -10.927 1.00 94.88 74 PRO A O 1
ATOM 562 N N . GLY A 1 75 ? -11.386 4.787 -10.539 1.00 94.69 75 GLY A N 1
ATOM 563 C CA . GLY A 1 75 ? -12.643 5.529 -10.364 1.00 94.69 75 GLY A CA 1
ATOM 564 C C . GLY A 1 75 ? -13.168 5.601 -8.924 1.00 94.69 75 GLY A C 1
ATOM 565 O O . GLY A 1 75 ? -14.176 6.271 -8.696 1.00 94.69 75 GLY A O 1
ATOM 566 N N . GLY A 1 76 ? -12.491 4.961 -7.964 1.00 96.31 76 GLY A N 1
ATOM 567 C CA . GLY A 1 76 ? -12.763 5.100 -6.532 1.00 96.31 76 GLY A CA 1
ATOM 568 C C . GLY A 1 76 ? -12.374 6.470 -5.949 1.00 96.31 76 GLY A C 1
ATOM 569 O O . GLY A 1 76 ? -11.912 7.360 -6.675 1.00 96.31 76 GLY A O 1
ATOM 570 N N . PRO A 1 77 ? -12.550 6.666 -4.630 1.00 97.25 77 PRO A N 1
ATOM 571 C CA . PRO A 1 77 ? -12.192 7.918 -3.976 1.00 97.25 77 PRO A CA 1
ATOM 572 C C . PRO A 1 77 ? -10.669 8.113 -3.982 1.00 97.25 77 PRO A C 1
ATOM 574 O O . PRO A 1 77 ? -9.913 7.164 -3.790 1.00 97.25 77 PRO A O 1
ATOM 577 N N . SER A 1 78 ? -10.213 9.354 -4.173 1.00 96.12 78 SER A N 1
ATOM 578 C CA . SER A 1 78 ? -8.785 9.692 -4.230 1.00 96.12 78 SER A CA 1
ATOM 579 C C . SER A 1 78 ? -8.418 10.853 -3.308 1.00 96.12 78 SER A C 1
ATOM 581 O O . SER A 1 78 ? -9.186 11.807 -3.173 1.00 96.12 78 SER A O 1
ATOM 583 N N . TYR A 1 79 ? -7.207 10.825 -2.764 1.00 95.94 79 TYR A N 1
ATOM 584 C CA . TYR A 1 79 ? -6.616 11.889 -1.963 1.00 95.94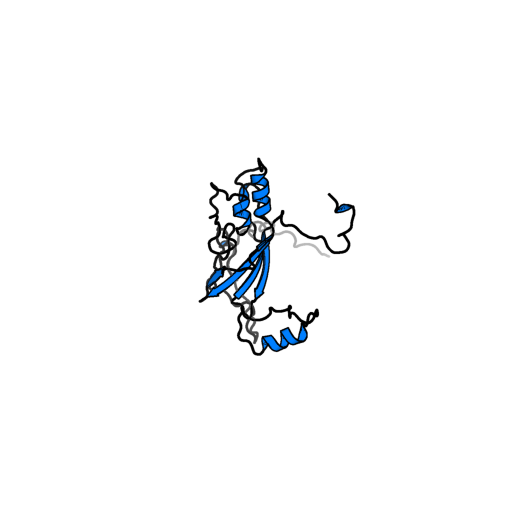 79 TYR A CA 1
ATOM 585 C C . TYR A 1 79 ? -5.248 12.280 -2.530 1.00 95.94 79 TYR A C 1
ATOM 587 O O . TYR A 1 79 ? -4.385 11.442 -2.757 1.00 95.94 79 TYR A O 1
ATOM 595 N N . THR A 1 80 ? -5.038 13.577 -2.750 1.00 92.50 80 THR A N 1
ATOM 596 C CA . THR A 1 80 ? -3.862 14.105 -3.463 1.00 92.50 80 THR A CA 1
ATOM 597 C C . THR A 1 80 ? -2.657 14.386 -2.564 1.00 92.50 80 THR A C 1
ATOM 599 O O . THR A 1 80 ? -1.650 14.909 -3.038 1.00 92.50 80 THR A O 1
ATOM 602 N N . GLY A 1 81 ? -2.748 14.093 -1.264 1.00 89.56 81 GLY A N 1
ATOM 603 C CA . GLY A 1 81 ? -1.693 14.434 -0.307 1.00 89.56 81 GLY A CA 1
ATOM 604 C C . GLY A 1 81 ? -1.780 15.853 0.269 1.00 89.56 81 GLY A C 1
ATOM 605 O O . GLY A 1 81 ? -0.859 16.258 0.978 1.00 89.56 81 GLY A O 1
ATOM 606 N N . ASP A 1 82 ? -2.848 16.612 -0.007 1.00 90.56 82 ASP A N 1
ATOM 607 C CA . ASP A 1 82 ? -3.023 17.972 0.519 1.00 90.56 82 ASP A CA 1
ATOM 608 C C . ASP A 1 82 ? -3.076 17.978 2.063 1.00 90.56 82 ASP A C 1
ATOM 610 O O . ASP A 1 82 ? -4.015 17.448 2.654 1.00 90.56 82 ASP A O 1
ATOM 614 N N . PRO A 1 83 ? -2.116 18.615 2.762 1.00 84.06 83 PRO A N 1
ATOM 615 C CA . PRO A 1 83 ? -2.081 18.644 4.222 1.00 84.06 83 PRO A CA 1
ATOM 616 C C . PRO A 1 83 ? -3.313 19.309 4.860 1.00 84.06 83 PRO A C 1
ATOM 618 O O . PRO A 1 83 ? -3.599 19.053 6.029 1.00 84.06 83 PRO A O 1
ATOM 621 N N . SER A 1 84 ? -4.036 20.158 4.127 1.00 88.62 84 SER A N 1
ATOM 622 C CA . SER A 1 84 ? -5.208 20.881 4.631 1.00 88.62 84 SER A CA 1
ATOM 623 C C . SER A 1 84 ? -6.503 20.065 4.605 1.00 88.62 84 SER A C 1
ATOM 625 O O . SER A 1 84 ? -7.476 20.449 5.255 1.00 88.62 84 SER A O 1
ATOM 627 N N . THR A 1 85 ? -6.515 18.931 3.903 1.00 91.88 85 THR A N 1
ATOM 628 C CA . THR A 1 85 ? -7.679 18.046 3.797 1.00 91.88 85 THR A CA 1
ATOM 629 C C . THR A 1 85 ? -7.307 16.629 4.201 1.00 91.88 85 THR A C 1
ATOM 631 O O . THR A 1 85 ? -6.156 16.217 4.094 1.00 91.88 85 THR A O 1
ATOM 634 N N . ARG A 1 86 ? -8.261 15.855 4.713 1.00 94.44 86 ARG A N 1
ATOM 635 C CA . ARG A 1 86 ? -8.058 14.428 4.977 1.00 94.44 86 ARG A CA 1
ATOM 636 C C . ARG A 1 86 ? -9.246 13.638 4.458 1.00 94.44 86 ARG A C 1
ATOM 638 O O . ARG A 1 86 ? -10.365 14.141 4.575 1.00 94.44 86 ARG A O 1
ATOM 645 N N . PRO A 1 87 ? -9.013 12.442 3.891 1.00 96.75 87 PRO A N 1
ATOM 646 C CA . PRO A 1 87 ? -10.114 11.554 3.573 1.00 96.75 87 PRO A CA 1
ATOM 647 C C . PRO A 1 87 ? -10.818 11.157 4.869 1.00 96.75 87 PRO A C 1
ATOM 649 O O . PRO A 1 87 ? -10.217 11.127 5.946 1.00 96.75 87 PRO A O 1
ATOM 652 N N . THR A 1 88 ? -12.094 10.831 4.767 1.00 97.88 88 THR A N 1
ATOM 653 C CA . THR A 1 88 ? -12.802 10.120 5.831 1.00 97.88 88 THR A CA 1
ATOM 654 C C . THR A 1 88 ? -12.204 8.725 6.018 1.00 97.88 88 THR A C 1
ATOM 656 O O . THR A 1 88 ? -11.534 8.177 5.136 1.00 97.88 88 THR A O 1
ATOM 659 N N . ALA A 1 89 ? -12.464 8.098 7.162 1.00 98.12 89 ALA A N 1
ATOM 660 C CA . ALA A 1 89 ? -12.042 6.726 7.405 1.00 98.12 89 ALA A CA 1
ATOM 661 C C . ALA A 1 89 ? -12.672 5.747 6.405 1.00 98.12 89 ALA A C 1
ATOM 663 O O . ALA A 1 89 ? -12.037 4.756 6.043 1.00 98.12 89 ALA A O 1
ATOM 664 N N . ALA A 1 90 ? -13.907 6.011 5.967 1.00 98.25 90 ALA A N 1
ATOM 665 C CA . ALA A 1 90 ? -14.587 5.208 4.955 1.00 98.25 90 ALA A CA 1
ATOM 666 C C . ALA A 1 90 ? -13.882 5.311 3.595 1.00 98.25 90 ALA A C 1
ATOM 668 O O . ALA A 1 90 ? -13.548 4.288 3.009 1.00 98.25 90 ALA A O 1
ATOM 669 N N . GLU A 1 91 ? -13.566 6.527 3.147 1.00 98.25 91 GLU A N 1
ATOM 670 C CA . GLU A 1 91 ? -12.810 6.747 1.908 1.00 98.25 91 GLU A CA 1
ATOM 671 C C . GLU A 1 91 ? -11.413 6.117 1.974 1.00 98.25 91 GLU A C 1
ATOM 673 O O . GLU A 1 91 ? -10.999 5.425 1.049 1.00 98.25 91 GLU A O 1
ATOM 678 N N . GLN A 1 92 ? -10.701 6.272 3.096 1.00 98.00 92 GLN A N 1
ATOM 679 C CA . GLN A 1 92 ? -9.368 5.687 3.262 1.00 98.00 92 GLN A CA 1
ATOM 680 C C . GLN A 1 92 ? -9.382 4.149 3.221 1.00 98.00 92 GLN A C 1
ATOM 682 O O . GLN A 1 92 ? -8.366 3.553 2.854 1.00 98.00 92 GLN A O 1
ATOM 687 N N . ALA A 1 93 ? -10.495 3.491 3.569 1.00 98.06 93 ALA A N 1
ATOM 688 C CA . ALA A 1 93 ? -10.643 2.039 3.431 1.00 98.06 93 ALA A CA 1
ATOM 689 C C . ALA A 1 93 ? -10.718 1.580 1.961 1.00 98.06 93 ALA A C 1
ATOM 691 O O . ALA A 1 93 ? -10.511 0.400 1.690 1.00 98.06 93 ALA A O 1
ATOM 692 N N . GLU A 1 94 ? -10.944 2.503 1.025 1.00 98.00 94 GLU A N 1
ATOM 693 C CA . GLU A 1 94 ? -11.015 2.271 -0.424 1.00 98.00 94 GLU A CA 1
ATOM 694 C C . GLU A 1 94 ? -9.861 2.945 -1.191 1.00 98.00 94 GLU A C 1
ATOM 696 O O . GLU A 1 94 ? -9.885 3.022 -2.415 1.00 98.00 94 GLU A O 1
ATOM 701 N N . MET A 1 95 ? -8.825 3.414 -0.490 1.00 98.12 95 MET A N 1
ATOM 702 C CA . MET A 1 95 ? -7.616 4.019 -1.071 1.00 98.12 95 MET A CA 1
ATOM 703 C C . MET A 1 95 ? -6.384 3.163 -0.810 1.00 98.12 95 MET A C 1
ATOM 705 O O . MET A 1 95 ? -6.398 2.315 0.071 1.00 98.12 95 MET A O 1
ATOM 709 N N . ILE A 1 96 ? -5.277 3.420 -1.488 1.00 98.31 96 ILE A N 1
ATOM 710 C CA . ILE A 1 96 ? -3.949 2.954 -1.094 1.00 98.31 96 ILE A CA 1
ATOM 711 C C . ILE A 1 96 ? -3.565 3.577 0.257 1.00 98.31 96 ILE A C 1
ATOM 713 O O . ILE A 1 96 ? -3.922 4.722 0.550 1.00 98.31 96 ILE A O 1
ATOM 717 N N . GLY A 1 97 ? -2.877 2.810 1.106 1.00 97.62 97 GLY A N 1
ATOM 718 C CA . GLY A 1 97 ? -2.439 3.246 2.433 1.00 97.62 97 GLY A CA 1
ATOM 719 C C . GLY A 1 97 ? -1.144 4.066 2.427 1.00 97.62 97 GLY A C 1
ATOM 720 O O . GLY A 1 97 ? -0.555 4.345 1.383 1.00 97.62 97 GLY A O 1
ATOM 721 N N . ILE A 1 98 ? -0.693 4.464 3.614 1.00 96.81 98 ILE A N 1
ATOM 722 C CA . ILE A 1 98 ? 0.525 5.264 3.817 1.00 96.81 98 ILE A CA 1
ATOM 723 C C . ILE A 1 98 ? 1.693 4.392 4.294 1.00 96.81 98 ILE A C 1
ATOM 725 O O . ILE A 1 98 ? 1.492 3.324 4.862 1.00 96.81 98 ILE A O 1
ATOM 729 N N . GLY A 1 99 ? 2.929 4.842 4.057 1.00 96.19 99 GLY A N 1
ATOM 730 C CA . GLY A 1 99 ? 4.123 4.153 4.555 1.00 96.19 99 GLY A CA 1
ATOM 731 C C . GLY A 1 99 ? 4.313 2.805 3.890 1.00 96.19 99 GLY A C 1
ATOM 732 O O . GLY A 1 99 ? 4.345 1.783 4.569 1.00 96.19 99 GLY A O 1
ATOM 733 N N . HIS A 1 100 ? 4.375 2.829 2.560 1.00 97.38 100 HIS A N 1
ATOM 734 C CA . HIS A 1 100 ? 4.617 1.647 1.747 1.00 97.38 100 HIS A CA 1
ATOM 735 C C . HIS A 1 100 ? 5.889 0.943 2.225 1.00 97.38 100 HIS A C 1
ATOM 737 O O . HIS A 1 100 ? 6.920 1.596 2.382 1.00 97.38 100 HIS A O 1
ATOM 743 N N . ASP A 1 101 ? 5.801 -0.363 2.446 1.00 96.56 101 ASP A N 1
ATOM 744 C CA . ASP A 1 101 ? 6.919 -1.190 2.903 1.00 96.56 101 ASP A CA 1
ATOM 745 C C . ASP A 1 101 ? 6.977 -2.488 2.071 1.00 96.56 101 ASP A C 1
ATOM 747 O O . ASP A 1 101 ? 6.777 -2.442 0.853 1.00 96.56 101 ASP A O 1
ATOM 751 N N . GLY A 1 102 ? 7.260 -3.640 2.685 1.00 97.56 102 GLY A N 1
ATOM 752 C CA . GLY A 1 102 ? 7.386 -4.928 2.016 1.00 97.56 102 GLY A CA 1
ATOM 753 C C . GLY A 1 102 ? 6.270 -5.199 1.006 1.00 97.56 102 GLY A C 1
ATOM 754 O O . GLY A 1 102 ? 5.089 -4.954 1.258 1.00 97.56 102 GLY A O 1
ATOM 755 N N . MET A 1 103 ? 6.660 -5.725 -0.152 1.00 98.12 103 MET A N 1
ATOM 756 C CA . MET A 1 103 ? 5.753 -5.982 -1.262 1.00 98.12 103 MET A CA 1
ATOM 757 C C . MET A 1 103 ? 6.127 -7.255 -2.015 1.00 98.12 103 MET A C 1
ATOM 759 O O . MET A 1 103 ? 7.282 -7.687 -2.001 1.00 98.12 103 MET A O 1
ATOM 763 N N . TRP A 1 104 ? 5.150 -7.833 -2.710 1.00 97.06 104 TRP A N 1
ATOM 764 C CA . TRP A 1 104 ? 5.362 -8.966 -3.603 1.00 97.06 104 TRP A CA 1
ATOM 765 C C . TRP A 1 104 ? 4.474 -8.884 -4.843 1.00 97.06 104 TRP A C 1
ATOM 767 O O . TRP A 1 104 ? 3.283 -8.583 -4.749 1.00 97.06 104 TRP A O 1
ATOM 777 N N . TYR A 1 105 ? 5.055 -9.199 -6.002 1.00 93.19 105 TYR A N 1
ATOM 778 C CA . TYR A 1 105 ? 4.365 -9.227 -7.287 1.00 93.19 105 TYR A CA 1
ATOM 779 C C . TYR A 1 105 ? 4.084 -10.663 -7.741 1.00 93.19 105 TYR A C 1
ATOM 781 O O . TYR A 1 105 ? 4.984 -11.502 -7.804 1.00 93.19 105 TYR A O 1
ATOM 789 N N . PHE A 1 106 ? 2.830 -10.936 -8.089 1.00 90.31 106 PHE A N 1
ATOM 790 C CA . PHE A 1 106 ? 2.337 -12.225 -8.560 1.00 90.31 106 PHE A CA 1
ATOM 791 C C . PHE A 1 106 ? 1.902 -12.108 -10.031 1.00 90.31 106 PHE A C 1
ATOM 793 O O . PHE A 1 106 ? 0.812 -11.592 -10.301 1.00 90.31 106 PHE A O 1
ATOM 800 N N . PRO A 1 107 ? 2.714 -12.582 -10.995 1.00 87.81 107 PRO A N 1
ATOM 801 C CA . PRO A 1 107 ? 2.381 -12.499 -12.416 1.00 87.81 107 PRO A CA 1
ATOM 802 C C . PRO A 1 107 ? 1.100 -13.269 -12.773 1.00 87.81 107 PRO A C 1
ATOM 804 O O . PRO A 1 107 ? 0.918 -14.423 -12.375 1.00 87.81 107 PRO A O 1
ATOM 807 N N . ILE A 1 108 ? 0.239 -12.664 -13.592 1.00 79.31 108 ILE A N 1
ATOM 808 C CA . ILE A 1 108 ? -0.929 -13.310 -14.200 1.00 79.31 108 ILE A CA 1
ATOM 809 C C . ILE A 1 108 ? -0.535 -13.756 -15.612 1.00 79.31 108 ILE A C 1
ATOM 811 O O . ILE A 1 108 ? -0.377 -12.951 -16.524 1.00 79.31 108 ILE A O 1
ATOM 815 N N . LYS A 1 109 ? -0.375 -15.071 -15.800 1.00 65.25 109 LYS A N 1
ATOM 816 C CA . LYS A 1 109 ? 0.062 -15.665 -17.078 1.00 65.25 109 LYS A CA 1
ATOM 817 C C . LYS A 1 109 ? -1.009 -15.566 -18.178 1.00 65.25 109 LYS A C 1
ATOM 819 O O . LYS A 1 109 ? -0.671 -15.445 -19.350 1.00 65.25 109 LYS A O 1
ATOM 824 N N . ASN A 1 110 ? -2.289 -15.657 -17.809 1.00 62.38 110 ASN A N 1
ATOM 825 C CA . ASN A 1 110 ? -3.443 -15.541 -18.702 1.00 62.38 110 ASN A CA 1
ATOM 826 C C . ASN A 1 110 ? -4.696 -15.238 -17.862 1.00 62.38 110 ASN A C 1
ATOM 828 O O . ASN A 1 110 ? -4.975 -15.938 -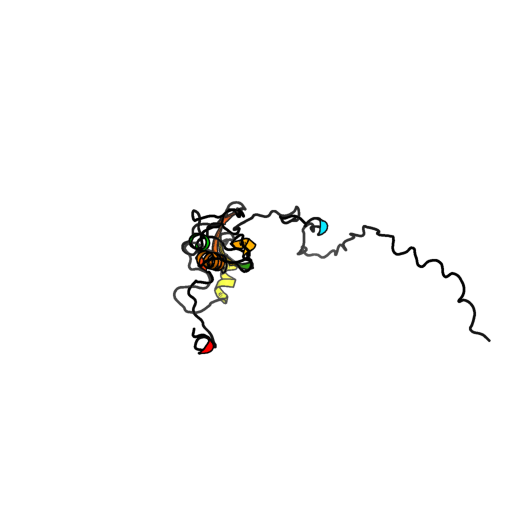16.893 1.00 62.38 110 ASN A O 1
ATOM 832 N N . GLU A 1 111 ? -5.449 -14.217 -18.264 1.00 54.47 111 GLU A N 1
ATOM 833 C CA . GLU A 1 111 ? -6.732 -13.786 -17.682 1.00 54.47 111 GLU A CA 1
ATOM 834 C C . GLU A 1 111 ? -7.780 -14.918 -17.606 1.00 54.47 111 GLU A C 1
ATOM 836 O O . GLU A 1 111 ? -8.623 -14.916 -16.713 1.00 54.47 111 GLU A O 1
ATOM 841 N N . HIS A 1 112 ? -7.674 -15.921 -18.485 1.00 51.69 112 HIS A N 1
ATOM 842 C CA . HIS A 1 112 ? -8.573 -17.077 -18.585 1.00 51.69 112 HIS A CA 1
ATOM 843 C C . HIS A 1 112 ? -7.941 -18.410 -18.134 1.00 51.69 112 HIS A C 1
ATOM 845 O O . HIS A 1 112 ? -8.620 -19.436 -18.174 1.00 51.69 112 HIS A O 1
ATOM 851 N N . ALA A 1 113 ? -6.656 -18.449 -17.748 1.00 49.50 113 ALA A N 1
ATOM 852 C CA . ALA A 1 113 ? -6.028 -19.694 -17.287 1.00 49.50 113 ALA A CA 1
ATOM 853 C C . ALA A 1 113 ? -6.113 -19.837 -15.760 1.00 49.50 113 ALA A C 1
ATOM 855 O O . ALA A 1 113 ? -6.012 -18.836 -15.043 1.00 49.50 113 ALA A O 1
ATOM 856 N N . PRO A 1 114 ? -6.227 -21.075 -15.240 1.00 47.53 114 PRO A N 1
ATOM 857 C CA . PRO A 1 114 ? -6.015 -21.327 -13.823 1.00 47.53 114 PRO A CA 1
ATOM 858 C C . PRO A 1 114 ? -4.619 -20.833 -13.420 1.00 47.53 114 PRO A C 1
ATOM 860 O O . PRO A 1 114 ? -3.628 -21.007 -14.134 1.00 47.53 114 PRO A O 1
ATOM 863 N N . ARG A 1 115 ? -4.579 -20.119 -12.297 1.00 51.97 115 ARG A N 1
ATOM 864 C CA . ARG A 1 115 ? -3.400 -19.398 -11.806 1.00 51.97 115 ARG A CA 1
ATOM 865 C C . ARG A 1 115 ? -2.324 -20.382 -11.353 1.00 51.97 115 ARG A C 1
ATOM 867 O O . ARG A 1 115 ? -2.633 -21.520 -11.001 1.00 51.97 115 ARG A O 1
ATOM 874 N N . CYS A 1 116 ? -1.061 -19.941 -11.329 1.00 45.62 116 CYS A N 1
ATOM 875 C CA . CYS A 1 116 ? 0.009 -20.785 -10.798 1.00 45.62 116 CYS A CA 1
ATOM 876 C C . CYS A 1 116 ? -0.331 -21.209 -9.358 1.00 45.62 116 CYS A C 1
ATOM 878 O O . CYS A 1 116 ? -0.772 -20.391 -8.551 1.00 45.62 116 CYS A O 1
ATOM 880 N N . GLY A 1 117 ? -0.175 -22.499 -9.064 1.00 46.22 117 GLY A N 1
ATOM 881 C CA . GLY A 1 117 ? -0.401 -23.058 -7.730 1.00 46.22 117 GLY A CA 1
ATOM 882 C C . GLY A 1 117 ? -1.851 -23.388 -7.350 1.00 46.22 117 GLY A C 1
ATOM 883 O O . GLY A 1 117 ? -2.055 -23.846 -6.232 1.00 46.22 117 GLY A O 1
ATOM 884 N N . TRP A 1 118 ? -2.852 -23.206 -8.223 1.00 42.84 118 TRP A N 1
ATOM 885 C CA . TRP A 1 118 ? -4.234 -23.632 -7.938 1.00 42.84 118 TRP A CA 1
ATOM 886 C C . TRP A 1 118 ? -4.899 -24.249 -9.177 1.00 42.84 118 TRP A C 1
ATOM 888 O O . TRP A 1 118 ? -5.539 -23.565 -9.975 1.00 42.84 118 TRP A O 1
ATOM 898 N N . ASN A 1 119 ? -4.772 -25.570 -9.325 1.00 48.38 119 ASN A N 1
ATOM 899 C CA . ASN A 1 119 ? -5.652 -26.354 -10.190 1.00 48.38 119 ASN A CA 1
ATOM 900 C C . ASN A 1 119 ? -6.777 -26.942 -9.331 1.00 48.38 119 ASN A C 1
ATOM 902 O O . ASN A 1 119 ? -6.519 -27.640 -8.356 1.00 48.38 119 ASN A O 1
ATOM 906 N N . HIS A 1 120 ? -8.027 -26.686 -9.718 1.00 47.38 120 HIS A N 1
ATOM 907 C CA . HIS A 1 120 ? -9.267 -27.081 -9.029 1.00 47.38 120 HIS A CA 1
ATOM 908 C C . HIS A 1 120 ? -9.537 -28.607 -8.955 1.00 47.38 120 HIS A C 1
ATOM 910 O O . HIS A 1 120 ? -10.690 -29.028 -8.965 1.00 47.38 120 HIS A O 1
ATOM 916 N N . GLY A 1 121 ? -8.511 -29.459 -8.900 1.00 46.38 121 GLY A N 1
ATOM 917 C CA . GLY A 1 121 ? -8.682 -30.915 -8.930 1.00 46.38 121 GLY A CA 1
ATOM 918 C C . GLY A 1 121 ? -7.800 -31.720 -7.985 1.00 46.38 121 GLY A C 1
ATOM 919 O O . GLY A 1 121 ? -8.148 -32.862 -7.704 1.00 46.38 121 GLY A O 1
ATOM 920 N N . TRP A 1 122 ? -6.697 -31.165 -7.481 1.00 45.31 122 TRP A N 1
ATOM 921 C CA . TRP A 1 122 ? -5.740 -31.930 -6.683 1.00 45.31 122 TRP A CA 1
ATOM 922 C C . TRP A 1 122 ? -5.126 -31.013 -5.632 1.00 45.31 122 TRP A C 1
ATOM 924 O O . TRP A 1 122 ? -4.523 -30.000 -5.969 1.00 45.31 122 TRP A O 1
ATOM 934 N N . ASN A 1 123 ? -5.310 -31.350 -4.358 1.00 47.81 123 ASN A N 1
ATOM 935 C CA . ASN A 1 123 ? -4.807 -30.605 -3.201 1.00 47.81 123 ASN A CA 1
ATOM 936 C C . ASN A 1 123 ? -3.276 -30.749 -3.037 1.00 47.81 123 ASN A C 1
ATOM 938 O O . ASN A 1 123 ? -2.791 -30.913 -1.920 1.00 47.81 123 ASN A O 1
ATOM 942 N N . GLU A 1 124 ? -2.516 -30.735 -4.133 1.00 45.97 124 GLU A N 1
ATOM 943 C CA . GLU A 1 124 ? -1.063 -30.905 -4.155 1.00 45.97 124 GLU A CA 1
ATOM 944 C C . GLU A 1 124 ? -0.386 -29.730 -4.869 1.00 45.97 124 GLU A C 1
ATOM 946 O O . GLU A 1 124 ? -0.774 -29.317 -5.962 1.00 45.97 124 GLU A O 1
ATOM 951 N N . TRP A 1 125 ? 0.638 -29.189 -4.208 1.00 47.34 125 TRP A N 1
ATOM 952 C CA . TRP A 1 125 ? 1.587 -28.229 -4.763 1.00 47.34 125 TRP A CA 1
ATOM 953 C C . TRP A 1 125 ? 2.557 -28.983 -5.678 1.00 47.34 125 TRP A C 1
ATOM 955 O O . TRP A 1 125 ? 3.359 -29.775 -5.189 1.00 47.34 125 TRP A O 1
ATOM 965 N N . ASP A 1 126 ? 2.488 -28.754 -6.991 1.00 50.75 126 ASP A N 1
ATOM 966 C CA . ASP A 1 126 ? 3.349 -29.438 -7.963 1.00 50.75 126 ASP A CA 1
ATOM 967 C C . ASP A 1 126 ? 4.390 -28.468 -8.554 1.00 50.75 126 ASP A C 1
ATOM 969 O O . ASP A 1 126 ? 4.245 -27.927 -9.653 1.00 50.75 126 ASP A O 1
ATOM 973 N N . ASP A 1 127 ? 5.447 -28.206 -7.779 1.00 52.97 127 ASP A N 1
ATOM 974 C CA . ASP A 1 127 ? 6.542 -27.291 -8.148 1.00 52.97 127 ASP A CA 1
ATOM 975 C C . ASP A 1 127 ? 7.329 -27.760 -9.385 1.00 52.97 127 ASP A C 1
ATOM 977 O O . ASP A 1 127 ? 7.932 -26.956 -10.106 1.00 52.97 127 ASP A O 1
ATOM 981 N N . PHE A 1 128 ? 7.358 -29.072 -9.638 1.00 45.62 128 PHE A N 1
ATOM 982 C CA . PHE A 1 128 ? 8.342 -29.667 -10.540 1.00 45.62 128 PHE A CA 1
ATOM 983 C C . PHE A 1 128 ? 7.951 -29.549 -12.019 1.00 45.62 128 PHE A C 1
ATOM 985 O O . PHE A 1 128 ? 8.802 -29.246 -12.863 1.00 45.62 128 PHE A O 1
ATOM 992 N N . ASP A 1 129 ? 6.667 -29.727 -12.341 1.00 48.78 129 ASP A N 1
ATOM 993 C CA . ASP A 1 129 ? 6.176 -29.608 -13.718 1.00 48.78 129 ASP A CA 1
ATOM 994 C C . ASP A 1 129 ? 5.866 -28.144 -14.100 1.00 48.78 129 ASP A C 1
ATOM 996 O O . ASP A 1 129 ? 6.093 -27.761 -15.255 1.00 48.78 129 ASP A O 1
ATOM 1000 N N . ASP A 1 130 ? 5.460 -27.285 -13.149 1.00 51.75 130 ASP A N 1
ATOM 1001 C CA . ASP A 1 130 ? 5.121 -25.877 -13.428 1.00 51.75 130 ASP A CA 1
ATOM 1002 C C . ASP A 1 130 ? 6.370 -25.014 -13.680 1.00 51.75 130 ASP A C 1
ATOM 1004 O O . ASP A 1 130 ? 6.377 -24.206 -14.614 1.00 51.75 130 ASP A O 1
ATOM 1008 N N . TRP A 1 131 ? 7.464 -25.211 -12.929 1.00 49.31 131 TRP A N 1
ATOM 1009 C CA . TRP A 1 131 ? 8.696 -24.430 -13.119 1.00 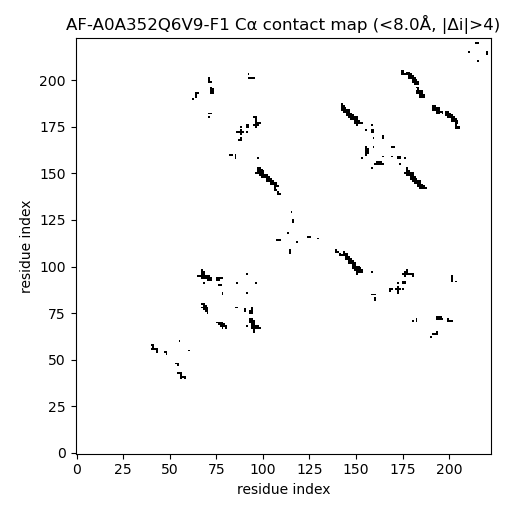49.31 131 TRP A CA 1
ATOM 1010 C C . TRP A 1 131 ? 9.413 -24.779 -14.433 1.00 49.31 131 TRP A C 1
ATOM 1012 O O . TRP A 1 131 ? 9.825 -23.897 -15.193 1.00 49.31 131 TRP A O 1
ATOM 1022 N N . HIS A 1 132 ? 9.531 -26.073 -14.755 1.00 45.78 132 HIS A N 1
ATOM 1023 C CA . HIS A 1 132 ? 10.336 -26.538 -15.889 1.00 45.78 132 HIS A CA 1
ATOM 1024 C C . HIS A 1 132 ? 9.627 -26.512 -17.249 1.00 45.78 132 HIS A C 1
ATOM 1026 O O . HIS A 1 132 ? 10.321 -26.382 -18.272 1.00 45.78 132 HIS A O 1
ATOM 1032 N N . ARG A 1 133 ? 8.294 -26.665 -17.297 1.00 48.56 133 ARG A N 1
ATOM 1033 C CA . ARG A 1 133 ? 7.528 -26.616 -18.558 1.00 48.56 133 ARG A CA 1
ATOM 1034 C C . ARG A 1 133 ? 7.063 -25.204 -18.914 1.00 48.56 133 ARG A C 1
ATOM 1036 O O . ARG A 1 133 ? 7.058 -24.872 -20.101 1.00 48.56 133 ARG A O 1
ATOM 1043 N N . ASN A 1 134 ? 6.780 -24.337 -17.936 1.00 46.62 134 ASN A N 1
ATOM 1044 C CA . ASN A 1 134 ? 6.358 -22.962 -18.235 1.00 46.62 134 ASN A CA 1
ATOM 1045 C C . ASN A 1 134 ? 7.496 -22.049 -18.687 1.00 46.62 134 ASN A C 1
ATOM 1047 O O . ASN A 1 134 ? 7.261 -21.172 -19.512 1.00 46.62 134 ASN A O 1
ATOM 1051 N N . ASN A 1 135 ? 8.731 -22.280 -18.232 1.00 48.66 135 ASN A N 1
ATOM 1052 C CA . ASN A 1 135 ? 9.863 -21.435 -18.625 1.00 48.66 135 ASN A CA 1
ATOM 1053 C C . ASN A 1 135 ? 10.361 -21.667 -20.060 1.00 48.66 135 ASN A C 1
ATOM 1055 O O . ASN A 1 135 ? 11.180 -20.893 -20.551 1.00 48.66 135 ASN A O 1
ATOM 1059 N N . ARG A 1 136 ? 9.922 -22.735 -20.742 1.00 47.28 136 ARG A N 1
ATOM 1060 C CA . ARG A 1 136 ? 10.507 -23.125 -22.038 1.00 47.28 136 ARG A CA 1
ATOM 1061 C C . ARG A 1 136 ? 9.686 -22.742 -23.267 1.00 47.28 136 ARG A C 1
ATOM 1063 O O . ARG A 1 136 ? 10.274 -22.624 -24.338 1.00 47.28 136 ARG A O 1
ATOM 1070 N N . HIS A 1 137 ? 8.373 -22.517 -23.144 1.00 43.75 137 HIS A N 1
ATOM 1071 C CA . HIS A 1 137 ? 7.506 -22.385 -24.330 1.00 43.75 137 HIS A CA 1
ATOM 1072 C C . HIS A 1 137 ? 6.423 -21.298 -24.276 1.00 43.75 137 HIS A C 1
ATOM 1074 O O . HIS A 1 137 ? 5.716 -21.109 -25.263 1.00 43.75 137 HIS A O 1
ATOM 1080 N N . HIS A 1 138 ? 6.317 -20.536 -23.188 1.00 45.28 138 HIS A N 1
ATOM 1081 C CA . HIS A 1 138 ? 5.265 -19.538 -23.010 1.00 45.28 138 HIS A CA 1
ATOM 1082 C C . HIS A 1 138 ? 5.894 -18.133 -22.921 1.00 45.28 138 HIS A C 1
ATOM 1084 O O . HIS A 1 138 ? 6.430 -17.747 -21.892 1.00 45.28 138 HIS A O 1
ATOM 1090 N N . ARG A 1 139 ? 5.807 -17.347 -24.010 1.00 45.59 139 ARG A N 1
ATOM 1091 C CA . ARG A 1 139 ? 6.191 -15.913 -24.098 1.00 45.59 139 ARG A CA 1
ATOM 1092 C C . ARG A 1 139 ? 5.262 -14.977 -23.283 1.00 45.59 139 ARG A C 1
ATOM 1094 O O . ARG A 1 139 ? 4.983 -13.862 -23.714 1.00 45.59 139 ARG A O 1
ATOM 1101 N N . TYR A 1 140 ? 4.721 -15.430 -22.156 1.00 50.12 140 TYR A N 1
ATOM 1102 C CA . TYR A 1 140 ? 3.715 -14.700 -21.379 1.00 50.12 140 TYR A CA 1
ATOM 1103 C C . TYR A 1 140 ? 4.444 -13.919 -20.286 1.00 50.12 140 TYR A C 1
ATOM 1105 O O . TYR A 1 140 ? 5.065 -14.508 -19.405 1.00 50.12 140 TYR A O 1
ATOM 1113 N N . GLY A 1 141 ? 4.491 -12.599 -20.459 1.00 61.38 141 GLY A N 1
ATOM 1114 C CA . GLY A 1 141 ? 5.463 -11.736 -19.798 1.00 61.38 141 GLY A CA 1
ATOM 1115 C C . GLY A 1 141 ? 5.078 -11.272 -18.396 1.00 61.38 141 GLY A C 1
ATOM 1116 O O . GLY A 1 141 ? 3.918 -11.303 -17.996 1.00 61.38 141 GLY A O 1
ATOM 1117 N N . ASN A 1 142 ? 6.081 -10.767 -17.677 1.00 74.81 142 ASN A N 1
ATOM 1118 C CA . ASN A 1 142 ? 5.965 -10.127 -16.363 1.00 74.81 142 ASN A CA 1
ATOM 1119 C C . ASN A 1 142 ? 5.359 -8.714 -16.472 1.00 74.81 142 ASN A C 1
ATOM 1121 O O . ASN A 1 142 ? 5.863 -7.790 -15.850 1.00 74.81 142 ASN A O 1
ATOM 1125 N N . HIS A 1 143 ? 4.339 -8.545 -17.317 1.00 85.81 143 HIS A N 1
ATOM 1126 C CA . HIS A 1 143 ? 3.737 -7.263 -17.707 1.00 85.81 143 HIS A CA 1
ATOM 1127 C C . HIS A 1 143 ? 2.289 -7.123 -17.200 1.00 85.81 143 HIS A C 1
ATOM 1129 O O . HIS A 1 143 ? 1.601 -6.165 -17.531 1.00 85.81 143 HIS A O 1
ATOM 1135 N N . HIS A 1 144 ? 1.780 -8.091 -16.432 1.00 89.62 144 HIS A N 1
ATOM 1136 C CA . HIS A 1 144 ? 0.424 -8.091 -15.874 1.00 89.62 144 HIS A CA 1
ATOM 1137 C C . HIS A 1 144 ? 0.375 -8.997 -14.639 1.00 89.62 144 HIS A C 1
ATOM 1139 O O . HIS A 1 144 ? 0.828 -10.140 -14.703 1.00 89.62 144 HIS A O 1
ATOM 1145 N N . GLY A 1 145 ? -0.110 -8.501 -13.500 1.00 90.19 145 GLY A N 1
ATOM 1146 C CA . GLY A 1 145 ? -0.099 -9.267 -12.253 1.00 90.19 145 GLY A CA 1
ATOM 1147 C C . GLY A 1 145 ? -0.692 -8.534 -11.057 1.00 90.19 145 GLY A C 1
ATOM 1148 O O . GLY A 1 145 ? -1.047 -7.363 -11.153 1.00 90.19 145 GLY A O 1
ATOM 1149 N N . MET A 1 146 ? -0.775 -9.233 -9.925 1.00 94.25 146 MET A N 1
ATOM 1150 C CA . MET A 1 146 ? -1.204 -8.656 -8.650 1.00 94.25 146 MET A CA 1
ATOM 1151 C C . MET A 1 146 ? 0.008 -8.155 -7.868 1.00 94.25 146 MET A C 1
ATOM 1153 O O . MET A 1 146 ? 0.984 -8.889 -7.719 1.00 94.25 146 MET A O 1
ATOM 1157 N N . LEU A 1 147 ? -0.068 -6.951 -7.313 1.00 97.00 147 LEU A N 1
ATOM 1158 C CA . LEU A 1 147 ? 0.883 -6.449 -6.328 1.00 97.00 147 LEU A CA 1
ATOM 1159 C C . LEU A 1 147 ? 0.216 -6.447 -4.954 1.00 97.00 147 LEU A C 1
ATOM 1161 O O . LEU A 1 147 ? -0.823 -5.817 -4.764 1.00 97.00 147 LEU A O 1
ATOM 1165 N N . CYS A 1 148 ? 0.831 -7.146 -4.006 1.00 98.38 148 CYS A N 1
ATOM 1166 C CA . CYS A 1 148 ? 0.496 -7.061 -2.590 1.00 98.38 148 CYS A CA 1
ATOM 1167 C C . CYS A 1 148 ? 1.537 -6.170 -1.914 1.00 98.38 148 CYS A C 1
ATOM 1169 O O . CYS A 1 148 ? 2.730 -6.453 -2.037 1.00 98.38 148 CYS A O 1
ATOM 1171 N N . ILE A 1 149 ? 1.110 -5.119 -1.218 1.00 98.44 149 ILE A N 1
ATOM 1172 C CA . ILE A 1 149 ? 2.007 -4.123 -0.623 1.00 98.44 149 ILE A CA 1
ATOM 1173 C C . ILE A 1 149 ? 1.566 -3.733 0.785 1.00 98.44 149 ILE A C 1
ATOM 1175 O O . ILE A 1 149 ? 0.385 -3.482 1.029 1.00 98.44 149 ILE A O 1
ATOM 1179 N N . ASN A 1 150 ? 2.521 -3.698 1.711 1.00 98.56 150 ASN A N 1
ATOM 1180 C CA . ASN A 1 150 ? 2.299 -3.311 3.098 1.00 98.56 150 ASN A CA 1
ATOM 1181 C C . ASN A 1 150 ? 2.243 -1.787 3.260 1.00 98.56 150 ASN A C 1
ATOM 1183 O O . ASN A 1 150 ? 2.890 -1.044 2.524 1.00 98.56 150 ASN A O 1
ATOM 1187 N N . HIS A 1 151 ? 1.520 -1.345 4.285 1.00 98.50 151 HIS A N 1
ATOM 1188 C CA . HIS A 1 151 ? 1.371 0.039 4.724 1.00 98.50 151 HIS A CA 1
ATOM 1189 C C . HIS A 1 151 ? 1.646 0.106 6.231 1.00 98.50 151 HIS A C 1
ATOM 1191 O O . HIS A 1 151 ? 0.768 -0.192 7.047 1.00 98.50 151 HIS A O 1
ATOM 1197 N N . GLU A 1 152 ? 2.892 0.412 6.589 1.00 95.38 152 GLU A N 1
ATOM 1198 C CA . GLU A 1 152 ? 3.433 0.250 7.943 1.00 95.38 152 GLU A CA 1
ATOM 1199 C C . GLU A 1 152 ? 3.576 1.584 8.686 1.00 95.38 152 GLU A C 1
ATOM 1201 O O . GLU A 1 152 ? 3.224 1.690 9.862 1.00 95.38 152 GLU A O 1
ATOM 1206 N N . PHE A 1 153 ? 4.089 2.613 8.007 1.00 90.44 153 PHE A N 1
ATOM 1207 C CA . PHE A 1 153 ? 4.505 3.850 8.662 1.00 90.44 153 PHE A CA 1
ATOM 1208 C C . PHE A 1 153 ? 3.561 5.031 8.410 1.00 90.44 153 PHE A C 1
ATOM 1210 O O . PHE A 1 153 ? 3.310 5.439 7.280 1.00 90.44 153 PHE A O 1
ATOM 1217 N N . GLY A 1 154 ? 3.155 5.700 9.487 1.00 90.25 154 GLY A N 1
ATOM 1218 C CA . GLY A 1 154 ? 2.387 6.936 9.402 1.00 90.25 154 GLY A CA 1
ATOM 1219 C C . GLY A 1 154 ? 1.985 7.450 10.777 1.00 90.25 154 GLY A C 1
ATOM 1220 O O . GLY A 1 154 ? 0.981 7.040 11.343 1.00 90.25 154 GLY A O 1
ATOM 1221 N N . ARG A 1 155 ? 2.754 8.389 11.340 1.00 93.44 155 ARG A N 1
ATOM 1222 C CA . ARG A 1 155 ? 2.340 9.081 12.582 1.00 93.44 155 ARG A CA 1
ATOM 1223 C C . ARG A 1 155 ? 1.103 9.965 12.369 1.00 93.44 155 ARG A C 1
ATOM 1225 O O . ARG A 1 155 ? 0.884 10.441 11.255 1.00 93.44 155 ARG A O 1
ATOM 1232 N N . ASN A 1 156 ? 0.403 10.289 13.460 1.00 95.12 156 ASN A N 1
ATOM 1233 C CA . ASN A 1 156 ? -0.778 11.165 13.465 1.00 95.12 156 ASN A CA 1
ATOM 1234 C C . ASN A 1 156 ? -0.603 12.465 12.654 1.00 95.12 156 ASN A C 1
ATOM 1236 O O . ASN A 1 156 ? -1.501 12.769 11.874 1.00 95.12 156 ASN A O 1
ATOM 1240 N N . PRO A 1 157 ? 0.529 13.201 12.707 1.00 94.38 157 PRO A N 1
ATOM 1241 C CA . PRO A 1 157 ? 0.659 14.417 11.901 1.00 94.38 157 PRO A CA 1
ATOM 1242 C C . PRO A 1 157 ? 0.622 14.153 10.391 1.00 94.38 157 PRO A C 1
ATOM 1244 O O . PRO A 1 157 ? 0.115 14.974 9.636 1.00 94.38 157 PRO A O 1
ATOM 1247 N N . HIS A 1 158 ? 1.098 12.991 9.935 1.00 93.88 158 HIS A N 1
ATOM 1248 C CA . HIS A 1 158 ? 1.012 12.624 8.522 1.00 93.88 158 HIS A CA 1
ATOM 1249 C C . HIS A 1 158 ? -0.433 12.277 8.151 1.00 93.88 158 HIS A C 1
ATOM 1251 O O . HIS A 1 158 ? -0.986 12.872 7.230 1.00 93.88 158 HIS A O 1
ATOM 1257 N N . VAL A 1 159 ? -1.068 11.374 8.906 1.00 95.44 159 VAL A N 1
ATOM 1258 C CA . VAL A 1 159 ? -2.380 10.807 8.546 1.00 95.44 159 VAL A CA 1
ATOM 1259 C C . VAL A 1 159 ? -3.544 11.729 8.890 1.00 95.44 159 VAL A C 1
ATOM 1261 O O . VAL A 1 159 ? -4.505 11.792 8.143 1.00 95.44 159 VAL A O 1
ATOM 1264 N N . LEU A 1 160 ? -3.458 12.483 9.982 1.00 94.94 160 LEU A N 1
ATOM 1265 C CA . LEU A 1 160 ? -4.559 13.285 10.527 1.00 94.94 160 LEU A CA 1
ATOM 1266 C C . LEU A 1 160 ? -4.319 14.792 10.407 1.00 94.94 160 LEU A C 1
ATOM 1268 O O . LEU A 1 160 ? -5.260 15.560 10.572 1.00 94.94 160 LEU A O 1
ATOM 1272 N N . ASN A 1 161 ? -3.073 15.220 10.164 1.00 94.69 161 ASN A N 1
ATOM 1273 C CA . ASN A 1 161 ? -2.640 16.608 10.367 1.00 94.69 161 ASN A CA 1
ATOM 1274 C C . ASN A 1 161 ? -2.910 17.110 11.803 1.00 94.69 161 ASN A C 1
ATOM 1276 O O . ASN A 1 161 ? -3.263 18.264 12.033 1.00 94.69 161 ASN A O 1
ATOM 1280 N N . LYS A 1 162 ? -2.772 16.205 12.779 1.00 94.31 162 LYS A N 1
ATOM 1281 C CA . LYS A 1 162 ? -2.967 16.452 14.213 1.00 94.31 162 LYS A CA 1
ATOM 1282 C C . LYS A 1 162 ? -1.912 15.703 15.017 1.00 94.31 162 LYS A C 1
ATOM 1284 O O . LYS A 1 162 ? -1.419 14.665 14.578 1.00 94.31 162 LYS A O 1
ATOM 1289 N N . ASP A 1 163 ? -1.623 16.172 16.226 1.00 96.00 163 ASP A N 1
ATOM 1290 C CA . ASP A 1 163 ? -0.724 15.456 17.139 1.00 96.00 163 ASP A CA 1
ATOM 1291 C C . ASP A 1 163 ? -1.378 14.194 17.723 1.00 96.00 163 ASP A C 1
ATOM 1293 O O . ASP A 1 163 ? -0.714 13.170 17.911 1.00 96.00 163 ASP A O 1
ATOM 1297 N N . GLN A 1 164 ? -2.687 14.242 17.984 1.00 97.06 164 GLN A N 1
ATOM 1298 C CA . GLN A 1 164 ? -3.464 13.152 18.578 1.00 97.06 164 GLN A CA 1
ATOM 1299 C C . GLN A 1 164 ? -4.841 13.023 17.911 1.00 97.06 164 GLN A C 1
ATOM 1301 O O . GLN A 1 164 ? -5.382 14.034 17.458 1.00 97.06 164 GLN A O 1
ATOM 1306 N N . PRO A 1 165 ? -5.420 11.809 17.854 1.00 97.25 165 PRO A N 1
ATOM 1307 C CA . PRO A 1 165 ? -6.809 11.632 17.455 1.00 97.25 165 PRO A CA 1
ATOM 1308 C C . PRO A 1 165 ? -7.748 12.204 18.524 1.00 97.25 165 PRO A C 1
ATOM 1310 O O . PRO A 1 165 ? -7.528 12.022 19.722 1.00 97.25 165 PRO A O 1
ATOM 1313 N N . GLU A 1 166 ? -8.818 12.867 18.099 1.00 97.81 166 GLU A N 1
ATOM 1314 C CA . GLU A 1 166 ? -9.776 13.528 18.999 1.00 97.81 166 GLU A CA 1
ATOM 1315 C C . GLU A 1 166 ? -11.093 12.754 19.125 1.00 97.81 166 GLU A C 1
ATOM 1317 O O . GLU A 1 166 ? -11.883 12.984 20.041 1.00 97.81 166 GLU A O 1
ATOM 1322 N N . ASN A 1 167 ? -11.359 11.849 18.186 1.00 98.19 167 ASN A N 1
ATOM 1323 C CA . ASN A 1 167 ? -12.608 11.107 18.095 1.00 98.19 167 ASN A CA 1
ATOM 1324 C C . ASN A 1 167 ? -12.396 9.755 17.383 1.00 98.19 167 ASN A C 1
ATOM 1326 O O . ASN A 1 167 ? -11.304 9.439 16.911 1.00 98.19 167 ASN A O 1
ATOM 1330 N N . LEU A 1 168 ? -13.452 8.940 17.319 1.00 98.25 168 LEU A N 1
ATOM 1331 C CA . LEU A 1 168 ? -13.399 7.613 16.700 1.00 98.25 168 LEU A CA 1
ATOM 1332 C C . LEU A 1 168 ? -13.085 7.659 15.198 1.00 98.25 168 LEU A C 1
ATOM 1334 O O . LEU A 1 168 ? -12.466 6.728 14.690 1.00 98.25 168 LEU A O 1
ATOM 1338 N N . GLU A 1 169 ? -13.500 8.711 14.495 1.00 98.31 169 GLU A N 1
ATOM 1339 C CA . GLU A 1 169 ? -13.226 8.857 13.065 1.00 98.31 169 GLU A CA 1
ATOM 1340 C C . GLU A 1 169 ? -11.729 9.042 12.815 1.00 98.31 169 GLU A C 1
ATOM 1342 O O . GLU A 1 169 ? -11.165 8.341 11.980 1.00 98.31 169 GLU A O 1
ATOM 1347 N N . ASP A 1 170 ? -11.057 9.874 13.616 1.00 97.94 170 ASP A N 1
ATOM 1348 C CA . ASP A 1 170 ? -9.600 10.043 13.553 1.00 97.94 170 ASP A CA 1
ATOM 1349 C C . ASP A 1 170 ? -8.865 8.707 13.793 1.00 97.94 170 ASP A C 1
ATOM 1351 O O . ASP A 1 170 ? -7.917 8.358 13.084 1.00 97.94 170 ASP A O 1
ATOM 1355 N N . VAL A 1 171 ? -9.317 7.923 14.781 1.00 98.25 171 VAL A N 1
ATOM 1356 C CA . VAL A 1 171 ? -8.739 6.599 15.073 1.00 98.25 171 VAL A CA 1
ATOM 1357 C C . VAL A 1 171 ? -8.944 5.645 13.897 1.00 98.25 171 VAL A C 1
ATOM 1359 O O . VAL A 1 171 ? -7.996 4.977 13.479 1.00 98.25 171 VAL A O 1
ATOM 1362 N N . ARG A 1 172 ? -10.158 5.590 13.338 1.00 98.50 172 ARG A N 1
ATOM 1363 C CA . ARG A 1 172 ? -10.483 4.709 12.209 1.00 98.50 172 ARG A CA 1
ATOM 1364 C C . ARG A 1 172 ? -9.741 5.102 10.943 1.00 98.50 172 ARG A C 1
ATOM 1366 O O . ARG A 1 172 ? -9.254 4.217 10.249 1.00 98.50 172 ARG A O 1
ATOM 1373 N N . LEU A 1 173 ? -9.593 6.396 10.675 1.00 97.88 173 LEU A N 1
ATOM 1374 C CA . LEU A 1 173 ? -8.806 6.894 9.552 1.00 97.88 173 LEU A CA 1
ATOM 1375 C C . LEU A 1 173 ? -7.360 6.391 9.649 1.00 97.88 173 LEU A C 1
ATOM 1377 O O . LEU A 1 173 ? -6.844 5.810 8.695 1.00 97.88 173 LEU A O 1
ATOM 1381 N N . SER A 1 174 ? -6.741 6.516 10.827 1.00 97.25 174 SER A N 1
ATOM 1382 C CA . SER A 1 174 ? -5.405 5.962 11.074 1.00 97.25 174 SER A CA 1
ATOM 1383 C C . SER A 1 174 ? -5.362 4.442 10.878 1.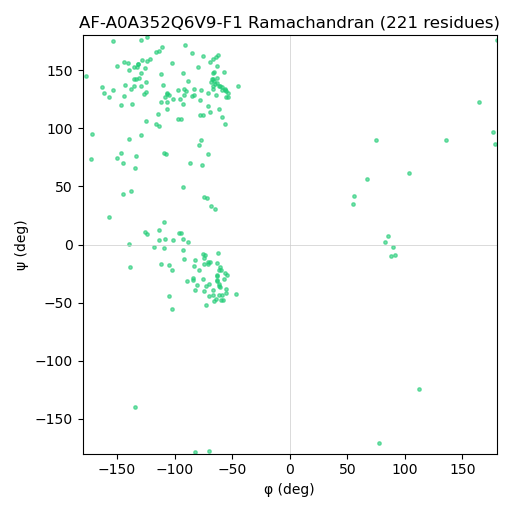00 97.25 174 SER A C 1
ATOM 1385 O O . SER A 1 174 ? -4.519 3.931 10.143 1.00 97.25 174 SER A O 1
ATOM 1387 N N . GLN A 1 175 ? -6.313 3.704 11.450 1.00 97.94 175 GLN A N 1
ATOM 1388 C CA . GLN A 1 175 ? -6.410 2.248 11.299 1.00 97.94 175 GLN A CA 1
ATOM 1389 C C . GLN A 1 175 ? -6.595 1.792 9.843 1.00 97.94 175 GLN A C 1
ATOM 1391 O O . GLN A 1 175 ? -6.062 0.751 9.459 1.00 97.94 175 GLN A O 1
ATOM 1396 N N . HIS A 1 176 ? -7.341 2.548 9.035 1.00 98.31 176 HIS A N 1
ATOM 1397 C CA . HIS A 1 176 ? -7.613 2.235 7.630 1.00 98.31 176 HIS A CA 1
ATOM 1398 C C . HIS A 1 176 ? -6.492 2.682 6.686 1.00 98.31 176 HIS A C 1
ATOM 1400 O O . HIS A 1 176 ? -6.396 2.163 5.574 1.00 98.31 176 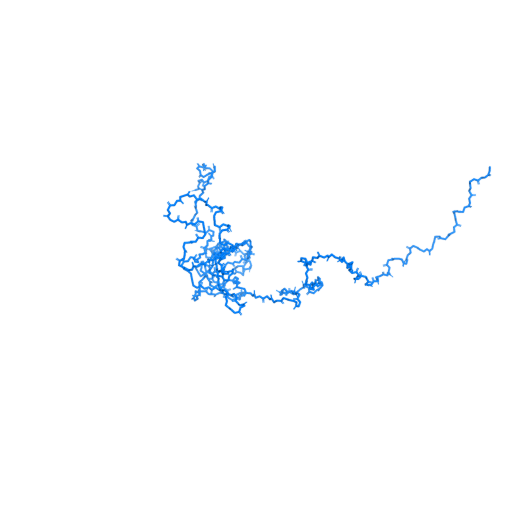HIS A O 1
ATOM 1406 N N . ALA A 1 177 ? -5.617 3.596 7.112 1.00 97.81 177 ALA A N 1
ATOM 1407 C CA . ALA A 1 177 ? -4.439 4.000 6.345 1.00 97.81 177 ALA A CA 1
ATOM 1408 C C . ALA A 1 177 ? -3.311 2.949 6.360 1.00 97.81 177 ALA A C 1
ATOM 1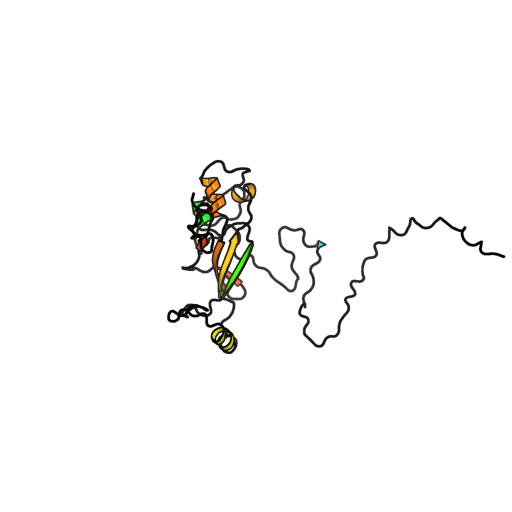410 O O . ALA A 1 177 ? -2.430 3.001 5.506 1.00 97.81 177 ALA A O 1
ATOM 1411 N N . HIS A 1 178 ? -3.348 1.990 7.290 1.00 98.56 178 HIS A N 1
ATOM 1412 C CA . HIS A 1 178 ? -2.325 0.954 7.471 1.00 98.56 178 HIS A CA 1
ATOM 1413 C C . HIS A 1 178 ? -2.838 -0.444 7.084 1.00 98.56 178 HIS A C 1
ATOM 1415 O O . HIS A 1 178 ? -4.035 -0.643 6.856 1.00 98.56 178 HIS A O 1
ATOM 1421 N N . GLY A 1 179 ? -1.931 -1.422 7.018 1.00 98.19 179 GLY A N 1
ATOM 1422 C CA . GLY A 1 179 ? -2.227 -2.817 6.682 1.00 98.19 179 GLY A CA 1
ATOM 1423 C C . GLY A 1 179 ? -1.636 -3.227 5.334 1.00 98.19 179 GLY A C 1
ATOM 1424 O O . GLY A 1 179 ? -0.433 -3.105 5.143 1.00 98.19 179 GLY A O 1
ATOM 1425 N N . VAL A 1 180 ? -2.456 -3.729 4.412 1.00 98.69 180 VAL A N 1
ATOM 1426 C CA . VAL A 1 180 ? -2.048 -4.208 3.082 1.00 98.69 180 VAL A CA 1
ATOM 1427 C C . VAL A 1 180 ? -3.019 -3.696 2.018 1.00 98.69 180 VAL A C 1
ATOM 1429 O O . VAL A 1 180 ? -4.233 -3.638 2.243 1.00 98.69 180 VAL A O 1
ATOM 1432 N N . ALA A 1 181 ? -2.494 -3.343 0.849 1.00 98.56 181 ALA A N 1
ATOM 1433 C CA . ALA A 1 181 ? -3.270 -3.225 -0.378 1.00 98.56 181 ALA A CA 1
ATOM 1434 C C . ALA A 1 181 ? -2.901 -4.355 -1.341 1.00 98.56 181 ALA A C 1
ATOM 1436 O O . ALA A 1 181 ? -1.731 -4.698 -1.516 1.00 98.56 181 ALA A O 1
ATOM 1437 N N . VAL A 1 182 ? -3.921 -4.932 -1.964 1.00 98.44 182 VAL A N 1
ATOM 1438 C CA . VAL A 1 182 ? -3.793 -5.839 -3.101 1.00 98.44 182 VAL A CA 1
ATOM 1439 C C . VAL A 1 182 ? -4.376 -5.108 -4.298 1.00 98.44 182 VAL A C 1
ATOM 1441 O O . VAL A 1 182 ? -5.531 -4.696 -4.229 1.00 98.44 182 VAL A O 1
ATOM 1444 N N . VAL A 1 183 ? -3.594 -4.936 -5.361 1.00 97.75 183 VAL A N 1
ATOM 1445 C CA . VAL A 1 183 ? -4.013 -4.249 -6.594 1.00 97.75 183 VAL A CA 1
ATOM 1446 C C . VAL A 1 183 ? -3.574 -5.029 -7.823 1.00 97.75 183 VAL A C 1
ATOM 1448 O O . VAL A 1 183 ? -2.577 -5.752 -7.784 1.00 97.75 183 VAL A O 1
ATOM 1451 N N . GLU A 1 184 ? -4.296 -4.877 -8.925 1.00 95.31 184 GLU A N 1
ATOM 1452 C CA . GLU A 1 184 ? -3.905 -5.444 -10.213 1.00 95.31 184 GLU A CA 1
ATOM 1453 C C . GLU A 1 184 ? -3.200 -4.389 -11.062 1.00 95.31 184 GLU A C 1
ATOM 1455 O O . GLU A 1 184 ? -3.660 -3.256 -11.187 1.00 95.31 184 GLU A O 1
ATOM 1460 N N . LEU A 1 185 ? -2.065 -4.763 -11.645 1.00 94.62 185 LEU A N 1
ATOM 1461 C CA . LEU A 1 185 ? -1.217 -3.876 -12.427 1.00 94.62 185 LEU A CA 1
ATOM 1462 C C . LEU A 1 185 ? -0.970 -4.453 -13.810 1.00 94.62 185 LEU A C 1
ATOM 1464 O O . LEU A 1 185 ? -0.682 -5.647 -13.951 1.00 94.62 185 LEU A O 1
ATOM 1468 N N . LYS A 1 186 ? -0.987 -3.589 -14.822 1.00 93.00 186 LYS A N 1
ATOM 1469 C CA . LYS A 1 186 ? -0.665 -3.945 -16.203 1.00 93.00 186 LYS A CA 1
ATOM 1470 C C . LYS A 1 186 ? 0.254 -2.911 -16.836 1.00 93.00 186 LYS A C 1
ATOM 1472 O O . LYS A 1 186 ? 0.043 -1.706 -16.704 1.00 93.00 186 LYS A O 1
ATOM 1477 N N . GLU A 1 187 ? 1.254 -3.408 -17.544 1.00 91.31 187 GLU A N 1
ATOM 1478 C CA . GLU A 1 187 ? 2.159 -2.628 -18.368 1.00 91.31 187 GLU A CA 1
ATOM 1479 C C . GLU A 1 187 ? 1.606 -2.526 -19.788 1.00 91.31 187 GLU A C 1
ATOM 1481 O O . GLU A 1 187 ? 1.157 -3.515 -20.384 1.00 91.31 187 GLU A O 1
ATOM 1486 N N . ARG A 1 188 ? 1.602 -1.306 -20.319 1.00 89.06 188 ARG A N 1
ATOM 1487 C CA . ARG A 1 188 ? 1.298 -1.022 -21.718 1.00 89.06 188 ARG A CA 1
ATOM 1488 C C . ARG A 1 188 ? 2.286 0.018 -22.240 1.00 89.06 188 ARG A C 1
ATOM 1490 O O . ARG A 1 188 ? 2.303 1.147 -21.762 1.00 89.06 188 ARG A O 1
ATOM 1497 N N . PHE A 1 189 ? 3.033 -0.347 -23.281 1.00 89.25 189 PHE A N 1
ATOM 1498 C CA . PHE A 1 189 ? 3.968 0.539 -23.988 1.00 89.25 189 PHE A CA 1
ATOM 1499 C C . PHE A 1 189 ? 5.042 1.194 -23.094 1.00 89.25 189 PHE A C 1
ATOM 1501 O O . PHE A 1 189 ? 5.362 2.365 -23.260 1.00 89.25 189 PHE A O 1
ATOM 1508 N N . GLY A 1 190 ? 5.606 0.432 -22.163 1.00 88.12 190 GLY A N 1
ATOM 1509 C CA . GLY A 1 190 ? 6.600 0.850 -21.174 1.00 88.12 190 GLY A CA 1
ATOM 1510 C C . GLY A 1 190 ? 6.008 1.404 -19.876 1.00 88.12 190 GLY A C 1
ATOM 1511 O O . GLY A 1 190 ? 6.745 1.587 -18.913 1.00 88.12 190 GLY A O 1
ATOM 1512 N N . THR A 1 191 ? 4.698 1.651 -19.808 1.00 91.62 191 THR A N 1
ATOM 1513 C CA . THR A 1 191 ? 4.063 2.313 -18.659 1.00 91.62 191 THR A CA 1
ATOM 1514 C C . THR A 1 191 ? 3.230 1.337 -17.846 1.00 91.62 191 THR A C 1
ATOM 1516 O O . THR A 1 191 ? 2.337 0.671 -18.373 1.00 91.62 191 THR A O 1
ATOM 1519 N N . TRP A 1 192 ? 3.487 1.287 -16.542 1.00 94.44 192 TRP A N 1
ATOM 1520 C CA . TRP A 1 192 ? 2.702 0.498 -15.597 1.00 94.44 192 TRP A CA 1
ATOM 1521 C C . TRP A 1 192 ? 1.517 1.299 -15.068 1.00 94.44 192 TRP A C 1
ATOM 1523 O O . TRP A 1 192 ? 1.632 2.490 -14.795 1.00 94.44 192 TRP A O 1
ATOM 1533 N N . SER A 1 193 ? 0.372 0.648 -14.902 1.00 94.88 193 SER A N 1
ATOM 1534 C CA . SER A 1 193 ? -0.826 1.278 -14.342 1.00 94.88 193 SER A CA 1
ATOM 1535 C C . SER A 1 193 ? -1.689 0.262 -13.609 1.00 94.88 193 SER A C 1
ATOM 1537 O O . SER A 1 193 ? -1.652 -0.930 -13.928 1.00 94.88 193 SER A O 1
ATOM 1539 N N . GLN A 1 194 ? -2.465 0.741 -12.638 1.00 95.44 194 GLN A N 1
ATOM 1540 C CA . GLN A 1 194 ? -3.534 -0.040 -12.031 1.00 95.44 194 GLN A CA 1
ATOM 1541 C C . GLN A 1 194 ? -4.643 -0.299 -13.058 1.00 95.44 194 GLN A C 1
ATOM 1543 O O . GLN A 1 194 ? -4.955 0.561 -13.886 1.00 95.44 194 GLN A O 1
ATOM 1548 N N . VAL A 1 195 ? -5.223 -1.494 -13.015 1.00 94.00 195 VAL A N 1
ATOM 1549 C CA . VAL A 1 195 ? -6.401 -1.873 -13.802 1.00 94.00 195 VAL A CA 1
ATOM 1550 C C . VAL A 1 195 ? -7.499 -2.364 -12.870 1.00 94.00 195 VAL A C 1
ATOM 1552 O O . VAL A 1 195 ? -7.208 -2.781 -11.753 1.00 94.00 195 VAL A O 1
ATOM 1555 N N . GLU A 1 196 ? -8.742 -2.312 -13.343 1.00 93.81 196 GLU A N 1
ATOM 1556 C CA . GLU A 1 196 ? -9.893 -2.793 -12.581 1.00 93.81 196 GLU A CA 1
ATOM 1557 C C . GLU A 1 196 ? -9.734 -4.277 -12.229 1.00 93.81 196 GLU A C 1
ATOM 1559 O O . GLU A 1 196 ? -9.343 -5.086 -13.082 1.00 93.81 196 GLU A O 1
ATOM 1564 N N . SER A 1 197 ? -10.030 -4.632 -10.981 1.00 92.25 197 SER A N 1
ATOM 1565 C CA . SER A 1 197 ? -9.872 -5.988 -10.474 1.00 92.25 197 SER A CA 1
ATOM 1566 C C . SER A 1 197 ? -10.960 -6.373 -9.480 1.00 92.25 197 SER A C 1
ATOM 1568 O O . SER A 1 197 ? -11.116 -5.809 -8.403 1.00 92.25 197 SER A O 1
ATOM 1570 N N . GLU A 1 198 ? -11.602 -7.512 -9.734 1.00 91.19 198 GLU A N 1
ATOM 1571 C CA . GLU A 1 198 ? -12.481 -8.169 -8.752 1.00 91.19 198 GLU A CA 1
ATOM 1572 C C . GLU A 1 198 ? -11.743 -8.612 -7.471 1.00 91.19 198 GLU A C 1
ATOM 1574 O O . GLU A 1 198 ? -12.351 -9.141 -6.539 1.00 91.19 198 GLU A O 1
ATOM 1579 N N . ARG A 1 199 ? -10.410 -8.496 -7.448 1.00 90.94 199 ARG A N 1
ATOM 1580 C CA . ARG A 1 199 ? -9.544 -8.991 -6.373 1.00 90.94 199 ARG A CA 1
ATOM 1581 C C . ARG A 1 199 ? -8.769 -7.892 -5.681 1.00 90.94 199 ARG A C 1
ATOM 1583 O O . ARG A 1 199 ? -8.028 -8.220 -4.747 1.00 90.94 199 ARG A O 1
ATOM 1590 N N . ALA A 1 200 ? -8.904 -6.638 -6.110 1.00 95.94 200 ALA A N 1
ATOM 1591 C CA . ALA A 1 200 ? -8.310 -5.579 -5.331 1.00 95.94 200 ALA A CA 1
ATOM 1592 C C . ALA A 1 200 ? -8.964 -5.527 -3.959 1.00 95.94 200 ALA A C 1
ATOM 1594 O O . ALA A 1 200 ? -10.164 -5.756 -3.780 1.00 95.94 200 ALA A O 1
ATOM 1595 N N . ARG A 1 201 ? -8.126 -5.315 -2.954 1.00 97.81 201 ARG A N 1
ATOM 1596 C CA . ARG A 1 201 ? -8.560 -5.415 -1.571 1.00 97.81 201 ARG A CA 1
ATOM 1597 C C . ARG A 1 201 ? -7.696 -4.551 -0.684 1.00 97.81 201 ARG A C 1
ATOM 1599 O O . ARG A 1 201 ? -6.470 -4.647 -0.713 1.00 97.81 201 ARG A O 1
ATOM 1606 N N . ARG A 1 202 ? -8.352 -3.790 0.185 1.00 98.12 202 ARG A N 1
ATOM 1607 C CA . ARG A 1 202 ? -7.724 -3.250 1.384 1.00 98.12 202 ARG A CA 1
ATOM 1608 C C . ARG A 1 202 ? -7.928 -4.208 2.539 1.00 98.12 202 ARG A C 1
ATOM 1610 O O . ARG A 1 202 ? -9.033 -4.667 2.825 1.00 98.12 202 ARG A O 1
ATOM 1617 N N . ILE A 1 203 ? -6.818 -4.528 3.179 1.00 98.56 203 ILE A N 1
ATOM 1618 C CA . ILE A 1 203 ? -6.764 -5.262 4.428 1.00 98.56 203 ILE A CA 1
ATOM 1619 C C . ILE A 1 203 ? -6.199 -4.278 5.439 1.00 98.56 203 ILE A C 1
ATOM 1621 O O . ILE A 1 203 ? -5.051 -3.871 5.323 1.00 98.56 203 ILE A O 1
ATOM 1625 N N . HIS A 1 204 ? -6.999 -3.860 6.403 1.00 97.94 204 HIS A N 1
ATOM 1626 C CA . HIS A 1 204 ? -6.629 -2.832 7.371 1.00 97.94 204 HIS A CA 1
ATOM 1627 C C . HIS A 1 204 ? -6.781 -3.348 8.802 1.00 97.94 204 HIS A C 1
ATOM 1629 O O . HIS A 1 204 ? -7.246 -4.465 9.019 1.00 97.94 204 HIS A O 1
ATOM 1635 N N . VAL A 1 205 ? -6.450 -2.526 9.799 1.00 96.94 205 VAL A N 1
ATOM 1636 C CA . VAL A 1 205 ? -6.412 -2.943 11.217 1.00 96.94 205 VAL A CA 1
ATOM 1637 C C . VAL A 1 205 ? -7.750 -3.513 11.721 1.00 96.94 205 VAL A C 1
ATOM 1639 O O . VAL A 1 205 ? -7.757 -4.390 12.574 1.00 96.94 205 VAL A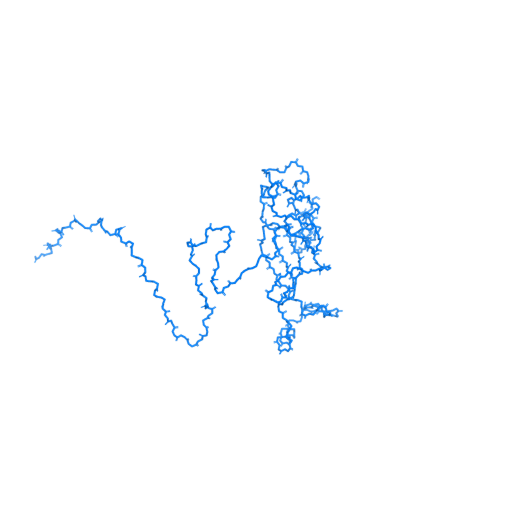 O 1
ATOM 1642 N N . ASN A 1 206 ? -8.882 -3.065 11.164 1.00 97.50 206 ASN A N 1
ATOM 1643 C CA . ASN A 1 206 ? -10.219 -3.578 11.504 1.00 97.50 206 ASN A CA 1
ATOM 1644 C C . ASN A 1 206 ? -10.723 -4.723 10.601 1.00 97.50 206 ASN A C 1
ATOM 1646 O O . ASN A 1 206 ? -11.886 -5.111 10.702 1.00 97.50 206 ASN A O 1
ATOM 1650 N N . SER A 1 207 ? -9.914 -5.229 9.666 1.00 98.12 207 SER A N 1
ATOM 1651 C CA . SER A 1 207 ? -10.328 -6.355 8.825 1.00 98.12 207 SER A CA 1
ATOM 1652 C C . SER A 1 207 ? -10.382 -7.629 9.677 1.00 98.12 207 SER A C 1
ATOM 1654 O O . SER A 1 207 ? -9.404 -7.916 10.365 1.00 98.12 207 SER A O 1
ATOM 1656 N N . PRO A 1 208 ? -11.476 -8.412 9.638 1.00 97.31 208 PRO A N 1
ATOM 1657 C CA . PRO A 1 208 ? -11.544 -9.674 10.367 1.00 97.31 208 PRO A CA 1
ATOM 1658 C C . PRO A 1 208 ? -10.438 -10.631 9.919 1.00 97.31 208 PRO A C 1
ATOM 1660 O O . PRO A 1 208 ? -10.239 -10.829 8.719 1.00 97.31 208 PRO A O 1
ATOM 1663 N N . MET A 1 209 ? -9.754 -11.226 10.893 1.00 96.75 209 MET A N 1
ATOM 1664 C CA . MET A 1 209 ? -8.672 -12.187 10.695 1.00 96.75 209 MET A CA 1
ATOM 1665 C C . MET A 1 209 ? -8.885 -13.414 11.571 1.00 96.75 209 MET A C 1
ATOM 1667 O O . MET A 1 209 ? -9.523 -13.335 12.620 1.00 96.75 209 MET A O 1
ATOM 1671 N N . GLU A 1 210 ? -8.316 -14.535 11.145 1.00 95.75 210 GLU A N 1
ATOM 1672 C CA . GLU A 1 210 ? -8.293 -15.780 11.902 1.00 95.75 210 GLU A CA 1
ATOM 1673 C C . GLU A 1 210 ? -6.885 -16.011 12.457 1.00 95.75 210 GLU A C 1
ATOM 1675 O O . GLU A 1 210 ? -5.894 -15.933 11.726 1.00 95.75 210 GLU A O 1
ATOM 1680 N N . PHE A 1 211 ? -6.787 -16.302 13.754 1.00 96.06 211 PHE A N 1
ATOM 1681 C CA . PHE A 1 211 ? -5.550 -16.818 14.325 1.00 96.06 211 PHE A CA 1
ATOM 1682 C C . PHE A 1 211 ? -5.419 -18.298 13.976 1.00 96.06 211 PHE A C 1
ATOM 1684 O O . PHE A 1 211 ? -6.345 -19.075 14.171 1.00 96.06 211 PHE A O 1
ATOM 1691 N N . SER A 1 212 ? -4.243 -18.697 13.502 1.00 96.19 212 SER A N 1
ATOM 1692 C CA . SER A 1 212 ? -3.903 -20.096 13.252 1.00 96.19 212 SER A CA 1
ATOM 1693 C C . SER A 1 212 ? -2.572 -20.446 13.921 1.00 96.19 212 SER A C 1
ATOM 1695 O O . SER A 1 212 ? -1.896 -19.592 14.503 1.00 96.19 212 SER A O 1
ATOM 1697 N N . GLY A 1 213 ? -2.182 -21.715 13.850 1.00 96.69 213 GLY A N 1
ATOM 1698 C CA . GLY A 1 213 ? -0.965 -22.224 14.476 1.00 96.69 213 GLY A CA 1
ATOM 1699 C C . GLY A 1 213 ? -1.092 -22.443 15.993 1.00 96.69 213 GLY A C 1
ATOM 1700 O O . GLY A 1 213 ? -2.187 -22.377 16.548 1.00 96.69 213 GLY A O 1
ATOM 1701 N N . PRO A 1 214 ? 0.028 -22.721 16.691 1.00 97.31 214 PRO A N 1
ATOM 1702 C CA . PRO A 1 214 ? 0.012 -23.230 18.069 1.00 97.31 214 PRO A CA 1
ATOM 1703 C C . PRO A 1 214 ? -0.649 -22.323 19.113 1.00 97.31 214 PRO A C 1
ATOM 1705 O O . PRO A 1 214 ? -0.987 -22.791 20.196 1.00 97.31 214 PRO A O 1
ATOM 1708 N N . ALA A 1 215 ? -0.794 -21.030 18.818 1.00 97.06 215 ALA A N 1
ATOM 1709 C CA . ALA A 1 215 ? -1.377 -20.060 19.736 1.00 97.06 215 ALA A CA 1
ATOM 1710 C C . ALA A 1 215 ? -2.895 -19.879 19.565 1.00 97.06 215 ALA A C 1
ATOM 1712 O O . ALA A 1 215 ? -3.496 -19.270 20.444 1.00 97.06 215 ALA A O 1
ATOM 1713 N N . ALA A 1 216 ? -3.505 -20.382 18.482 1.00 96.88 216 ALA A N 1
ATOM 1714 C CA . ALA A 1 216 ? -4.864 -20.017 18.062 1.00 96.88 216 ALA A CA 1
ATOM 1715 C C . ALA A 1 216 ? -5.943 -20.219 19.143 1.00 96.88 216 ALA A C 1
ATOM 1717 O O . ALA A 1 216 ? -6.762 -19.332 19.355 1.00 96.88 216 ALA A O 1
ATOM 1718 N N . ASP A 1 217 ? -5.888 -21.332 19.879 1.00 94.44 217 ASP A N 1
ATOM 1719 C CA . ASP A 1 217 ? -6.871 -21.677 20.922 1.00 94.44 217 ASP A CA 1
ATOM 1720 C C . ASP A 1 217 ? -6.453 -21.238 22.339 1.00 94.44 217 ASP A C 1
ATOM 1722 O O . ASP A 1 217 ? -7.051 -21.644 23.338 1.00 94.44 217 ASP A O 1
ATOM 1726 N N . SER A 1 218 ? -5.394 -20.434 22.462 1.00 97.50 218 SER A N 1
ATOM 1727 C CA . SER A 1 218 ? -4.886 -19.990 23.761 1.00 97.50 218 SER A CA 1
ATOM 1728 C C . SER A 1 218 ? -5.880 -19.068 24.471 1.00 97.50 218 SER A C 1
ATOM 1730 O O . SER A 1 218 ? -6.376 -18.105 23.889 1.00 97.50 218 SER A O 1
ATOM 1732 N N . GLU A 1 219 ? -6.086 -19.274 25.777 1.00 97.50 219 GLU A N 1
ATOM 1733 C CA . GLU A 1 219 ? -6.863 -18.352 26.624 1.00 97.50 219 GLU A CA 1
ATOM 1734 C C . GLU A 1 219 ? -6.315 -16.912 26.585 1.00 97.50 219 GLU A C 1
ATOM 1736 O O . GLU A 1 219 ? -7.068 -15.968 26.799 1.00 97.50 219 GLU A O 1
ATOM 1741 N N . LEU A 1 220 ? -5.022 -16.728 26.272 1.00 97.19 220 LEU A N 1
ATOM 1742 C CA . LEU A 1 220 ? -4.386 -15.407 26.164 1.00 97.19 220 LEU A CA 1
ATOM 1743 C C . LEU A 1 220 ? -4.832 -14.595 24.938 1.00 97.19 220 LEU A C 1
ATOM 1745 O O . LEU A 1 220 ? -4.581 -13.393 24.904 1.00 97.19 220 LEU A O 1
ATOM 1749 N N . LEU A 1 221 ? -5.445 -15.228 23.932 1.00 96.00 221 LEU A N 1
ATOM 1750 C CA . LEU A 1 221 ? -5.971 -14.537 22.748 1.00 96.00 221 LEU A CA 1
ATOM 1751 C C . LEU A 1 221 ? -7.452 -14.152 22.884 1.00 96.00 221 LEU A C 1
ATOM 1753 O O . LEU A 1 221 ? -7.988 -13.493 21.997 1.00 96.00 221 LEU A O 1
ATOM 1757 N N . LYS A 1 222 ? -8.126 -14.545 23.972 1.00 94.12 222 LYS A N 1
ATOM 1758 C CA . LYS A 1 222 ? -9.531 -14.193 24.215 1.00 94.12 222 LYS A CA 1
ATOM 1759 C C . LYS A 1 222 ? -9.616 -12.794 24.832 1.00 94.12 222 LYS A C 1
ATOM 1761 O O . LYS A 1 222 ? -8.949 -12.522 25.829 1.00 94.12 222 LYS A O 1
ATOM 1766 N N . THR A 1 223 ? -10.448 -11.930 24.253 1.00 93.00 223 THR A N 1
ATOM 1767 C CA . THR A 1 223 ? -10.650 -10.526 24.664 1.00 93.00 223 THR A CA 1
ATOM 1768 C C . THR A 1 223 ? -12.118 -10.189 24.821 1.00 93.00 223 THR A C 1
ATOM 1770 O O . THR A 1 223 ? -12.904 -10.704 23.993 1.00 93.00 223 THR A O 1
#

Foldseek 3Di:
DDPDDDDDDDPDPPPPPVPDPDDDDPPDDPDPDPDPDPDDFDDDDPVVQPDPDGDDGPVDDDDDEFAWQAFLFPPAGGDPQPLVDADWLVSLLGGAAAAKDDKDWADDQDPPDDGQQDDPPDPDRDPPCCVVVCVPPRPRDSFKTKMKIFHDDDALCRRPVDNDDDDPRSVSSNQSRGGIWIFIWGDDPNDIYTHGDPPTGRDTNPHDDADDDPCRPPPVPDD

Sequence (223 aa):
MSRRTIMRGGLASAATFFAASNPAIAGGFKWRGFGKDLIDFEPVPVASGNGPVPVISEDYEYQVLIPWGDPLEPGGPSYTGDPSTRPTAAEQAEMIGIGHDGMWYFPIKNEHAPRCGWNHGWNEWDDFDDWHRNNRHHRYGNHHGMLCINHEFGRNPHVLNKDQPENLEDVRLSQHAHGVAVVELKERFGTWSQVESERARRIHVNSPMEFSGPAADSELLKT

Nearest PDB structures (foldseek):
  3zwu-assembly2_B  TM=9.110E-01  e=7.791E-10  Pseudomonas fluorescens Pf0-1
  5vku-assembly1_C  TM=2.839E-01  e=4.012E+00  Human herpesvirus 5 strain AD169
  7etj-assembly1_C  TM=2.032E-01  e=4.540E+00  Human betaherpesvirus 5

Secondary structure (DSSP, 8-state):
--------S----SSSSS---------------SS--S--SPPPPGGG--SSS----TT------S-TT-BSSTTS------TT----HHHHTTB--SSEEEEEEEE-S-TTSPPTT--TT-S---HHHHHHHHHHH----SSEEEEEEEE----HHHHHSSSS--SHHHHHHHHHHSEEEEEEEEEETTEEEEE--TT-EEE-TTS-----STTTT-GGG--

Solvent-accessible surface area (backbone atoms only — not comparable to full-atom values): 14609 Å² total; per-residue (Å²): 139,78,95,82,90,89,86,85,83,78,98,79,80,90,83,71,82,91,74,71,92,76,82,83,84,92,69,77,82,80,76,89,63,98,62,85,67,95,76,84,72,68,81,68,61,73,91,70,58,80,60,100,57,90,70,73,33,91,90,61,86,88,78,90,75,77,57,52,23,36,38,48,41,83,92,49,56,71,42,91,72,54,78,93,60,70,74,52,32,71,47,28,48,41,19,36,38,36,37,77,56,70,66,50,77,47,69,49,74,44,101,86,51,78,54,93,90,51,62,101,82,56,103,65,84,65,68,71,63,55,59,65,56,49,76,74,77,59,94,58,57,92,43,30,28,38,39,39,35,30,13,77,48,74,55,44,54,74,66,67,62,30,90,64,71,89,51,68,59,50,48,43,27,53,36,24,28,27,41,36,38,31,34,33,38,38,53,57,98,91,43,70,38,78,44,81,52,101,70,42,41,65,43,29,72,85,52,90,80,82,74,67,71,97,58,46,88,40,77,87,73,67,129

Mean predicted aligned error: 13.41 Å

Radius of gyration: 28.64 Å; Cα contacts (8 Å, |Δi|>4): 280; chains: 1; bounding box: 96×53×51 Å